Protein AF-A0A355SIQ9-F1 (afdb_monomer_lite)

Foldseek 3Di:
DDDDDDAFQQPFLLKKKWKWKCADQEQLHRDIWIWMDHNDDPCCVVVVPDPTDTLVCCCVSQVQQSVVVNVVLVVVCLVVVAMKIWIWIGHNSRIDTDDIDHDHHALNSLLSNLVVSVVVVSDPLVRSLVSRDPVRVLQLQAWDFDPVVVVVFDFLFFFALLAAHKFKFFEDAALVRLLVCLVVVGAYEHEYCADDLLSLNSCVSHQEYEHCADDSPGPRSVSCNLVNHGYQYNGVQWDADSVVQWIDHPRDIGHRGWMKMAGSRGRTIGGHGTDIDHRDCDDSNVVSVVSVVVPDPDAAADADADPVVQVVCVVVPHPYHPHHDPVSVQSPPVRVVLVVQLVPDPDPVSNVVD

Structure (mmCIF, N/CA/C/O backbone):
data_AF-A0A355SIQ9-F1
#
_entry.id   AF-A0A355SIQ9-F1
#
loop_
_atom_site.group_PDB
_atom_site.id
_atom_site.type_symbol
_atom_site.label_atom_id
_atom_site.label_alt_id
_atom_site.label_comp_id
_atom_site.label_asym_id
_atom_site.label_entity_id
_atom_site.label_seq_id
_atom_site.pdbx_PDB_ins_code
_atom_site.Cartn_x
_atom_site.Cartn_y
_atom_site.Cartn_z
_atom_site.occupancy
_atom_site.B_iso_or_equiv
_atom_site.auth_seq_id
_atom_site.auth_comp_id
_atom_site.auth_asym_id
_atom_site.auth_atom_id
_atom_site.pdbx_PDB_model_num
ATOM 1 N N . VAL A 1 1 ? 8.770 9.577 30.450 1.00 85.25 1 VAL A N 1
ATOM 2 C CA . VAL A 1 1 ? 8.178 8.789 31.554 1.00 85.25 1 VAL A CA 1
ATOM 3 C C . VAL A 1 1 ? 6.877 9.469 31.923 1.00 85.25 1 VAL A C 1
ATOM 5 O O . VAL A 1 1 ? 6.927 10.646 32.252 1.00 85.25 1 VAL A O 1
ATOM 8 N N . ASN A 1 2 ? 5.748 8.773 31.788 1.00 93.75 2 ASN A N 1
ATOM 9 C CA . ASN A 1 2 ? 4.431 9.287 32.167 1.00 93.75 2 ASN A CA 1
ATOM 10 C C . ASN A 1 2 ? 4.033 8.613 33.484 1.00 93.75 2 ASN A C 1
ATOM 12 O O . ASN A 1 2 ? 4.076 7.388 33.564 1.00 93.75 2 ASN A O 1
ATOM 16 N N . VAL A 1 3 ? 3.693 9.397 34.507 1.00 96.06 3 VAL A N 1
ATOM 17 C CA . VAL A 1 3 ? 3.188 8.893 35.793 1.00 96.06 3 VAL A CA 1
ATOM 18 C C . VAL A 1 3 ? 1.720 9.289 35.885 1.00 96.06 3 VAL A C 1
ATOM 20 O O . VAL A 1 3 ? 1.404 10.473 35.785 1.00 96.06 3 VAL A O 1
ATOM 23 N N . GLN A 1 4 ? 0.831 8.309 36.032 1.00 96.06 4 GLN A N 1
ATOM 24 C CA . GLN A 1 4 ? -0.619 8.497 35.980 1.00 96.06 4 GLN A CA 1
ATOM 25 C C . GLN A 1 4 ? -1.288 7.754 37.139 1.00 96.06 4 GLN A C 1
ATOM 27 O O . GLN A 1 4 ? -0.809 6.708 37.575 1.00 96.06 4 GLN A O 1
ATOM 32 N N . GLN A 1 5 ? -2.396 8.300 37.643 1.00 96.44 5 GLN A N 1
ATOM 33 C CA . GLN A 1 5 ? -3.248 7.596 38.596 1.00 96.44 5 GLN A CA 1
ATOM 34 C C . GLN A 1 5 ? -3.838 6.341 37.940 1.00 96.44 5 GLN A C 1
ATOM 36 O O . GLN A 1 5 ? -4.360 6.409 36.828 1.00 96.44 5 GLN A O 1
ATOM 41 N N . MET A 1 6 ? -3.770 5.210 38.644 1.00 96.44 6 MET A N 1
ATOM 42 C CA . MET A 1 6 ? -4.313 3.943 38.158 1.00 96.44 6 MET A CA 1
ATOM 43 C C . MET A 1 6 ? -5.841 3.946 38.142 1.00 96.44 6 MET A C 1
ATOM 45 O O . MET A 1 6 ? -6.478 4.504 39.036 1.00 96.44 6 MET A O 1
ATOM 49 N N . VAL A 1 7 ? -6.387 3.257 37.143 1.00 97.19 7 VAL A N 1
ATOM 50 C CA . VAL A 1 7 ? -7.796 2.867 37.033 1.00 97.19 7 VAL A CA 1
ATOM 51 C C . VAL A 1 7 ? -7.874 1.397 36.611 1.00 97.19 7 VAL A C 1
ATOM 53 O O . VAL A 1 7 ? -6.975 0.891 35.930 1.00 97.19 7 VAL A O 1
ATOM 56 N N . PHE A 1 8 ? -8.926 0.695 37.019 1.00 96.81 8 PHE A N 1
ATOM 57 C CA . PHE A 1 8 ? -9.001 -0.764 37.007 1.00 96.81 8 PHE A CA 1
ATOM 58 C C . PHE A 1 8 ? -10.203 -1.281 36.204 1.00 96.81 8 PHE A C 1
ATOM 60 O O . PHE A 1 8 ? -11.354 -1.253 36.645 1.00 96.81 8 PHE A O 1
ATOM 67 N N . GLY A 1 9 ? -9.916 -1.851 35.031 1.00 96.44 9 GLY A N 1
ATOM 68 C CA . GLY A 1 9 ? -10.907 -2.525 34.183 1.00 96.44 9 GLY A CA 1
ATOM 69 C C . GLY A 1 9 ? -11.321 -3.923 34.672 1.00 96.44 9 GLY A C 1
ATOM 70 O O . GLY A 1 9 ? -12.195 -4.549 34.078 1.00 96.44 9 GLY A O 1
ATOM 71 N N . ASN A 1 10 ? -10.718 -4.423 35.754 1.00 95.88 10 ASN A N 1
ATOM 72 C CA . ASN A 1 10 ? -10.836 -5.794 36.265 1.00 95.88 10 ASN A CA 1
ATOM 73 C C . ASN A 1 10 ? -11.526 -5.894 37.643 1.00 95.88 10 ASN A C 1
ATOM 75 O O . ASN A 1 10 ? -11.232 -6.791 38.429 1.00 95.88 10 ASN A O 1
ATOM 79 N N . MET A 1 11 ? -12.444 -4.973 37.951 1.00 95.94 11 MET A N 1
ATOM 80 C CA . MET A 1 11 ? -13.224 -4.964 39.202 1.00 95.94 11 MET A CA 1
ATOM 81 C C . MET A 1 11 ? -14.624 -5.589 39.058 1.00 95.94 11 MET A C 1
ATOM 83 O O . MET A 1 11 ? -15.562 -5.204 39.756 1.00 95.94 11 MET A O 1
ATOM 87 N N . GLY A 1 12 ? -14.778 -6.563 38.159 1.00 94.50 12 GLY A N 1
ATOM 88 C CA . GLY A 1 12 ? -16.044 -7.247 37.890 1.00 94.50 12 GLY A CA 1
ATOM 89 C C . GLY A 1 12 ? -16.704 -6.828 36.576 1.00 94.50 12 GLY A C 1
ATOM 90 O O . GLY A 1 12 ? -16.100 -6.172 35.731 1.00 94.50 12 GLY A O 1
ATOM 91 N N . ASN A 1 13 ? -17.962 -7.239 36.389 1.00 94.00 13 ASN A N 1
ATOM 92 C CA . ASN A 1 13 ? -18.661 -7.122 35.101 1.00 94.00 13 ASN A CA 1
ATOM 93 C C . ASN A 1 13 ? -19.116 -5.695 34.751 1.00 94.00 13 ASN A C 1
ATOM 95 O O . ASN A 1 13 ? -19.556 -5.454 33.633 1.00 94.00 13 ASN A O 1
ATOM 99 N N . THR A 1 14 ? -19.005 -4.755 35.689 1.00 96.00 14 THR A N 1
ATOM 100 C CA . THR A 1 14 ? -19.240 -3.320 35.464 1.00 96.00 14 THR A CA 1
ATOM 101 C C . THR A 1 14 ? -17.954 -2.560 35.118 1.00 96.00 14 THR A C 1
ATOM 103 O O . THR A 1 14 ? -17.979 -1.337 34.981 1.00 96.00 14 THR A O 1
ATOM 106 N N . SER A 1 15 ? -16.832 -3.270 34.973 1.00 97.62 15 SER A N 1
ATOM 107 C CA . SER A 1 15 ? -15.540 -2.726 34.563 1.00 97.62 15 SER A CA 1
ATOM 108 C C . SER A 1 15 ? -15.060 -3.372 33.263 1.00 97.62 15 SER A C 1
ATOM 110 O O . SER A 1 15 ? -15.426 -4.502 32.935 1.00 97.62 15 SER A O 1
ATOM 112 N N . GLY A 1 16 ? -14.213 -2.668 32.520 1.00 95.88 16 GLY A N 1
ATOM 113 C CA . GLY A 1 16 ? -13.590 -3.191 31.310 1.00 95.88 16 GLY A CA 1
ATOM 114 C C . GLY A 1 16 ? -12.505 -2.274 30.763 1.00 95.88 16 GLY A C 1
ATOM 115 O O . GLY A 1 16 ? -12.262 -1.192 31.287 1.00 95.88 16 GLY A O 1
ATOM 116 N N . THR A 1 17 ? -11.845 -2.698 29.697 1.00 95.12 17 THR A N 1
ATOM 117 C CA . THR A 1 17 ? -10.798 -1.921 29.019 1.00 95.12 17 THR A CA 1
ATOM 118 C C . THR A 1 17 ? -10.819 -2.206 27.526 1.00 95.12 17 THR A C 1
ATOM 120 O O . THR A 1 17 ? -11.248 -3.287 27.111 1.00 95.12 17 THR A O 1
ATOM 123 N N . GLY A 1 18 ? -10.400 -1.244 26.712 1.00 91.50 18 GLY A N 1
ATOM 124 C CA . GLY A 1 18 ? -10.441 -1.394 25.266 1.00 91.50 18 GLY A CA 1
ATOM 125 C C . GLY A 1 18 ? -9.577 -0.401 24.508 1.00 91.50 18 GLY A C 1
ATOM 126 O O . GLY A 1 18 ? -9.093 0.600 25.044 1.00 91.50 18 GLY A O 1
ATOM 127 N N . VAL A 1 19 ? -9.422 -0.709 23.223 1.00 87.88 19 VAL A N 1
ATOM 128 C CA . VAL A 1 19 ? -8.714 0.103 22.234 1.00 87.88 19 VAL A CA 1
ATOM 129 C C . VAL A 1 19 ? -9.646 0.326 21.053 1.00 87.88 19 VAL A C 1
ATOM 131 O O . VAL A 1 19 ? -10.270 -0.616 20.555 1.00 87.88 19 VAL A O 1
ATOM 134 N N . ALA A 1 20 ? -9.765 1.569 20.601 1.00 92.06 20 ALA A N 1
ATOM 135 C CA . ALA A 1 20 ? -10.701 1.927 19.550 1.00 92.06 20 ALA A CA 1
ATOM 136 C C . ALA A 1 20 ? -10.203 3.068 18.665 1.00 92.06 20 ALA A C 1
ATOM 138 O O . ALA A 1 20 ? -9.498 3.974 19.093 1.00 92.06 20 ALA A O 1
ATOM 139 N N . PHE A 1 21 ? -10.655 3.038 17.421 1.00 90.12 21 PHE A N 1
ATOM 140 C CA . PHE A 1 21 ? -10.398 4.001 16.373 1.00 90.12 21 PHE A CA 1
ATOM 141 C C . PHE A 1 21 ? -11.704 4.707 16.005 1.00 90.12 21 PHE A C 1
ATOM 143 O O . PHE A 1 21 ? -12.733 4.047 15.832 1.00 90.12 21 PHE A O 1
ATOM 150 N N . THR A 1 22 ? -11.675 6.031 15.834 1.00 97.19 22 THR A N 1
ATOM 151 C CA . THR A 1 22 ? -12.874 6.818 15.457 1.00 97.19 22 THR A CA 1
ATOM 152 C C . THR A 1 22 ? -13.405 6.471 14.064 1.00 97.19 22 THR A C 1
ATOM 154 O O . THR A 1 22 ? -14.589 6.658 13.786 1.00 97.19 22 THR A O 1
ATOM 157 N N . ARG A 1 23 ? -12.538 5.937 13.197 1.00 93.75 23 ARG A N 1
ATOM 158 C CA . ARG A 1 23 ? -12.855 5.406 11.864 1.00 93.75 23 ARG A CA 1
ATOM 159 C C . ARG A 1 23 ? -12.088 4.109 11.648 1.00 93.75 23 ARG A C 1
ATOM 161 O O . ARG A 1 23 ? -11.050 3.892 12.268 1.00 93.75 23 ARG A O 1
ATOM 168 N N . ASN A 1 24 ? -12.540 3.271 10.723 1.00 80.56 24 ASN A N 1
ATOM 169 C CA . ASN A 1 24 ? -11.866 2.015 10.413 1.00 80.56 24 ASN A CA 1
ATOM 170 C C . ASN A 1 24 ? -10.447 2.278 9.846 1.00 80.56 24 ASN A C 1
ATOM 172 O O . ASN A 1 24 ? -10.326 2.871 8.770 1.00 80.56 24 ASN A O 1
ATOM 176 N N . PRO A 1 25 ? -9.364 1.821 10.504 1.00 75.62 25 PRO A N 1
ATOM 177 C CA . PRO A 1 25 ? -7.991 2.107 10.076 1.00 75.62 25 PRO A CA 1
ATOM 178 C C . PRO A 1 25 ? -7.568 1.334 8.813 1.00 75.62 25 PRO A C 1
ATOM 180 O O . PRO A 1 25 ? -6.545 1.658 8.207 1.00 75.62 25 PRO A O 1
ATOM 183 N N . ALA A 1 26 ? -8.338 0.322 8.401 1.00 69.56 26 ALA A N 1
ATOM 184 C CA . ALA A 1 26 ? -8.085 -0.478 7.206 1.00 69.56 26 ALA A CA 1
ATOM 185 C C . ALA A 1 26 ? -8.838 0.040 5.974 1.00 69.56 26 ALA A C 1
ATOM 187 O O . ALA A 1 26 ? -8.248 0.122 4.897 1.00 69.56 26 ALA A O 1
ATOM 188 N N . THR A 1 27 ? -10.115 0.405 6.127 1.00 73.88 27 THR A N 1
ATOM 189 C CA . THR A 1 27 ? -10.977 0.832 5.007 1.00 73.88 27 THR A CA 1
ATOM 190 C C . THR A 1 27 ? -11.173 2.343 4.929 1.00 73.88 27 THR A C 1
ATOM 192 O O . THR A 1 27 ? -11.452 2.861 3.851 1.00 73.88 27 THR A O 1
ATOM 195 N N . GLY A 1 28 ? -11.034 3.056 6.050 1.00 81.25 28 GLY A N 1
ATOM 196 C CA . GLY A 1 28 ? -11.350 4.478 6.197 1.00 81.25 28 GLY A CA 1
ATOM 197 C C . GLY A 1 28 ? -12.831 4.780 6.436 1.00 81.25 28 GLY A C 1
ATOM 198 O O . GLY A 1 28 ? -13.219 5.944 6.430 1.00 81.25 28 GLY A O 1
ATOM 199 N N . GLU A 1 29 ? -13.681 3.763 6.599 1.00 88.62 29 GLU A N 1
ATOM 200 C CA . GLU A 1 29 ? -15.107 3.940 6.890 1.00 88.62 29 GLU A CA 1
ATOM 201 C C . GLU A 1 29 ? -15.337 4.716 8.193 1.00 88.62 29 GLU A C 1
ATOM 203 O O . GLU A 1 29 ? -14.699 4.434 9.209 1.00 88.62 29 GLU A O 1
ATOM 208 N N . LYS A 1 30 ? -16.269 5.680 8.169 1.00 94.69 30 LYS A N 1
ATOM 209 C CA . LYS A 1 30 ? -16.661 6.479 9.337 1.00 94.69 30 LYS A CA 1
ATOM 210 C C . LYS A 1 30 ? -17.571 5.674 10.271 1.00 94.69 30 LYS A C 1
ATOM 212 O O . LYS A 1 30 ? -18.764 5.936 10.388 1.00 94.69 30 LYS A O 1
ATOM 217 N N . ALA A 1 31 ? -16.982 4.680 10.914 1.00 89.62 31 ALA A N 1
ATOM 218 C CA . ALA A 1 31 ? -17.595 3.870 11.950 1.00 89.62 31 ALA A CA 1
ATOM 219 C C . ALA A 1 31 ? -16.551 3.581 13.030 1.00 89.62 31 ALA A C 1
ATOM 221 O O . ALA A 1 31 ? -15.378 3.362 12.712 1.00 89.62 31 ALA A O 1
ATOM 222 N N . ILE A 1 32 ? -16.989 3.559 14.293 1.00 91.88 32 ILE A N 1
ATOM 223 C CA . ILE A 1 32 ? -16.114 3.186 15.401 1.00 91.88 32 ILE A CA 1
ATOM 224 C C . ILE A 1 32 ? -15.613 1.755 15.183 1.00 91.88 32 ILE A C 1
ATOM 226 O O . ILE A 1 32 ? -16.396 0.839 14.922 1.00 91.88 32 ILE A O 1
ATOM 230 N N . PHE A 1 33 ? -14.302 1.566 15.265 1.00 83.25 33 PHE A N 1
ATOM 231 C CA . PHE A 1 33 ? -13.658 0.275 15.053 1.00 83.25 33 PHE A CA 1
ATOM 232 C C . PHE A 1 33 ? -12.749 -0.023 16.231 1.00 83.25 33 PHE A C 1
ATOM 234 O O . PHE A 1 33 ? -11.926 0.807 16.584 1.00 83.25 33 PHE A O 1
ATOM 241 N N . GLY A 1 34 ? -12.858 -1.189 16.843 1.00 84.38 34 GLY A N 1
ATOM 242 C CA . GLY A 1 34 ? -12.039 -1.499 18.003 1.00 84.38 34 GLY A CA 1
ATOM 243 C C . GLY A 1 34 ? -12.555 -2.692 18.765 1.00 84.38 34 GLY A C 1
ATOM 244 O O . GLY A 1 34 ? -13.563 -3.301 18.395 1.00 84.38 34 GLY A O 1
ATOM 245 N N . GLU A 1 35 ? -11.866 -2.978 19.853 1.00 82.06 35 GLU A N 1
ATOM 246 C CA . GLU A 1 35 ? -12.110 -4.138 20.685 1.00 82.06 35 GLU A CA 1
ATOM 247 C C . GLU A 1 35 ? -12.059 -3.752 22.164 1.00 82.06 35 GLU A C 1
ATOM 249 O O . GLU A 1 35 ? -11.352 -2.821 22.560 1.00 82.06 35 GLU A O 1
ATOM 254 N N . TYR A 1 36 ? -12.818 -4.465 22.989 1.00 88.88 36 TYR A N 1
ATOM 255 C CA . TYR A 1 36 ? -12.785 -4.315 24.439 1.00 88.88 36 TYR A CA 1
ATOM 256 C C . TYR A 1 36 ? -13.018 -5.655 25.142 1.00 88.88 36 TYR A C 1
ATOM 258 O O . TYR A 1 36 ? -13.506 -6.628 24.557 1.00 88.88 36 TYR A O 1
ATOM 266 N N . LEU A 1 37 ? -12.670 -5.694 26.424 1.00 86.38 37 LEU A N 1
ATOM 267 C CA . LEU A 1 37 ? -12.909 -6.820 27.314 1.00 86.38 37 LEU A CA 1
ATOM 268 C C . LEU A 1 37 ? -13.532 -6.338 28.625 1.00 86.38 37 LEU A C 1
ATOM 270 O O . LEU A 1 37 ? -13.066 -5.374 29.232 1.00 86.38 37 LEU A O 1
ATOM 274 N N . VAL A 1 38 ? -14.559 -7.056 29.078 1.00 93.81 38 VAL A N 1
ATOM 275 C CA . VAL A 1 38 ? -15.147 -6.905 30.416 1.00 93.81 38 VAL A CA 1
ATOM 276 C C . VAL A 1 38 ? -14.280 -7.630 31.444 1.00 93.81 38 VAL A C 1
ATOM 278 O O . VAL A 1 38 ? -13.787 -8.737 31.182 1.00 93.81 38 VAL A O 1
ATOM 281 N N . ASN A 1 39 ? -14.149 -7.028 32.626 1.00 94.88 39 ASN A N 1
ATOM 282 C CA . ASN A 1 39 ? -13.400 -7.549 33.762 1.00 94.88 39 ASN A CA 1
ATOM 283 C C . ASN A 1 39 ? -11.965 -7.955 33.366 1.00 94.88 39 ASN A C 1
ATOM 285 O O . ASN A 1 39 ? -11.599 -9.129 33.444 1.00 94.88 39 ASN A O 1
ATOM 289 N N . ALA A 1 40 ? -11.201 -7.005 32.827 1.00 90.94 40 ALA A N 1
ATOM 290 C CA . ALA A 1 40 ? -9.881 -7.217 32.228 1.00 90.94 40 ALA A CA 1
ATOM 291 C C . ALA A 1 40 ? -8.977 -5.985 32.398 1.00 90.94 40 ALA A C 1
ATOM 293 O O . ALA A 1 40 ? -9.466 -4.883 32.657 1.00 90.94 40 ALA A O 1
ATOM 294 N N . GLN A 1 41 ? -7.667 -6.148 32.214 1.00 89.62 41 GLN A N 1
ATOM 295 C CA . GLN A 1 41 ? -6.728 -5.028 32.053 1.00 89.62 41 GLN A CA 1
ATOM 296 C C . GLN A 1 41 ? -6.181 -4.953 30.623 1.00 89.62 41 GLN A C 1
ATOM 298 O O . GLN A 1 41 ? -6.339 -5.884 29.839 1.00 89.62 41 GLN A O 1
ATOM 303 N N . GLY A 1 42 ? -5.568 -3.818 30.261 1.00 75.50 42 GLY A N 1
ATOM 304 C CA . GLY A 1 42 ? -5.084 -3.572 28.895 1.00 75.50 42 GLY A CA 1
ATOM 305 C C . GLY A 1 42 ? -4.140 -4.663 28.379 1.00 75.50 42 GLY A C 1
ATOM 306 O O . GLY A 1 42 ? -4.173 -5.006 27.199 1.00 75.50 42 GLY A O 1
ATOM 307 N N . GLU A 1 43 ? -3.368 -5.281 29.275 1.00 73.94 43 GLU A N 1
ATOM 308 C CA . GLU A 1 43 ? -2.516 -6.432 28.964 1.00 73.94 43 GLU A CA 1
ATOM 309 C C . GLU A 1 43 ? -3.309 -7.615 28.394 1.00 73.94 43 GLU A C 1
ATOM 311 O O . GLU A 1 43 ? -2.848 -8.232 27.440 1.00 73.94 43 GLU A O 1
ATOM 316 N N . ASP A 1 44 ? -4.521 -7.891 28.886 1.00 68.25 44 ASP A N 1
ATOM 317 C CA . ASP A 1 44 ? -5.362 -8.993 28.397 1.00 68.25 44 ASP A CA 1
ATOM 318 C C . ASP A 1 44 ? -5.845 -8.761 26.959 1.00 68.25 44 ASP A C 1
ATOM 320 O O . ASP A 1 44 ? -5.994 -9.715 26.191 1.00 68.25 44 ASP A O 1
ATOM 324 N N . VAL A 1 45 ? -6.074 -7.495 26.591 1.00 60.12 45 VAL A N 1
ATOM 325 C CA . VAL A 1 45 ? -6.488 -7.090 25.238 1.00 60.12 45 VAL A CA 1
ATOM 326 C C . VAL A 1 45 ? -5.322 -7.252 24.259 1.00 60.12 45 VAL A C 1
ATOM 328 O O . VAL A 1 45 ? -5.514 -7.727 23.144 1.00 60.12 45 VAL A O 1
ATOM 331 N N . VAL A 1 46 ? -4.099 -6.918 24.683 1.00 54.69 46 VAL A N 1
ATOM 332 C CA . VAL A 1 46 ? -2.894 -7.006 23.837 1.00 54.69 46 VAL A CA 1
ATOM 333 C C . VAL A 1 46 ? -2.342 -8.433 23.762 1.00 54.69 46 VAL A C 1
ATOM 335 O O . VAL A 1 46 ? -1.874 -8.858 22.706 1.00 54.69 46 VAL A O 1
ATOM 338 N N . ALA A 1 47 ? -2.391 -9.185 24.864 1.00 58.47 47 ALA A N 1
ATOM 339 C CA . ALA A 1 47 ? -1.847 -10.539 24.952 1.00 58.47 47 ALA A CA 1
ATOM 340 C C . ALA A 1 47 ? -2.695 -11.579 24.203 1.00 58.47 47 ALA A C 1
ATOM 342 O O . ALA A 1 47 ? -2.196 -12.662 23.896 1.00 58.47 47 ALA A O 1
ATOM 343 N N . GLY A 1 48 ? -3.968 -11.279 23.918 1.00 54.81 48 GLY A N 1
ATOM 344 C CA . GLY A 1 48 ? -4.849 -12.147 23.129 1.00 54.81 48 GLY A CA 1
ATOM 345 C C . GLY A 1 48 ? -5.201 -13.479 23.803 1.00 54.81 48 GLY A C 1
ATOM 346 O O . GLY A 1 48 ? -5.655 -14.403 23.133 1.00 54.81 48 GLY A O 1
ATOM 347 N N . ILE A 1 49 ? -4.998 -13.595 25.122 1.00 62.72 49 ILE A N 1
ATOM 348 C CA . ILE A 1 49 ? -5.347 -14.791 25.914 1.00 62.72 49 ILE A CA 1
ATOM 349 C C . ILE A 1 49 ? -6.870 -14.965 25.969 1.00 62.72 49 ILE A C 1
ATOM 351 O O . ILE A 1 49 ? -7.387 -16.082 25.948 1.00 62.72 49 ILE A O 1
ATOM 355 N N . ARG A 1 50 ? -7.596 -13.845 26.021 1.00 66.94 50 ARG A N 1
ATOM 356 C CA . ARG A 1 50 ? -9.054 -13.788 25.925 1.00 66.94 50 ARG A CA 1
ATOM 357 C C . ARG A 1 50 ? -9.426 -13.193 24.580 1.00 66.94 50 ARG A C 1
ATOM 359 O O . ARG A 1 50 ? -8.831 -12.207 24.169 1.00 66.94 50 ARG A O 1
ATOM 366 N N . THR A 1 51 ? -10.430 -13.768 23.924 1.00 71.69 51 THR A N 1
ATOM 367 C CA . THR A 1 51 ? -10.965 -13.227 22.671 1.00 71.69 51 THR A CA 1
ATOM 368 C C . THR A 1 51 ? -11.657 -11.889 22.943 1.00 71.69 51 THR A C 1
ATOM 370 O O . THR A 1 51 ? -12.683 -11.885 23.637 1.00 71.69 51 THR A O 1
ATOM 373 N N . PRO A 1 52 ? -11.130 -10.765 22.427 1.00 72.00 52 PRO A N 1
ATOM 374 C CA . PRO A 1 52 ? -11.754 -9.463 22.601 1.00 72.00 52 PRO A CA 1
ATOM 375 C C . PRO A 1 52 ? -13.116 -9.395 21.904 1.00 72.00 52 PRO A C 1
ATOM 377 O O . PRO A 1 52 ? -13.364 -10.084 20.912 1.00 72.00 52 PRO A O 1
ATOM 380 N N . GLN A 1 53 ? -14.018 -8.577 22.441 1.00 81.81 53 GLN A N 1
ATOM 381 C CA . GLN A 1 53 ? -15.315 -8.307 21.826 1.00 81.81 53 GLN A CA 1
ATOM 382 C C . GLN A 1 53 ? -15.227 -7.031 20.985 1.00 81.81 53 GLN A C 1
ATOM 384 O O . GLN A 1 53 ? -14.520 -6.103 21.379 1.00 81.81 53 GLN A O 1
ATOM 389 N N . PRO A 1 54 ? -15.974 -6.919 19.873 1.00 80.25 54 PRO A N 1
ATOM 390 C CA . PRO A 1 54 ? -16.083 -5.660 19.147 1.00 80.25 54 PRO A CA 1
ATOM 391 C C . PRO A 1 54 ? -16.560 -4.533 20.069 1.00 80.25 54 PRO A C 1
ATOM 393 O O . PRO A 1 54 ? -17.480 -4.729 20.861 1.00 80.25 54 PRO A O 1
ATOM 396 N N . ILE A 1 55 ? -16.002 -3.329 19.926 1.00 89.62 55 ILE A N 1
ATOM 397 C CA . ILE A 1 55 ? -16.364 -2.154 20.742 1.00 89.62 55 ILE A CA 1
ATOM 398 C C . ILE A 1 55 ? -17.869 -1.844 20.727 1.00 89.62 55 ILE A C 1
ATOM 400 O O . ILE A 1 55 ? -18.418 -1.321 21.690 1.00 89.62 55 ILE A O 1
ATOM 404 N N . THR A 1 56 ? -18.573 -2.207 19.655 1.00 89.00 56 THR A N 1
ATOM 405 C CA . THR A 1 56 ? -20.028 -2.044 19.547 1.00 89.00 56 THR A CA 1
ATOM 406 C C . THR A 1 56 ? -20.805 -2.867 20.573 1.00 89.00 56 THR A C 1
ATOM 408 O O . THR A 1 56 ? -21.903 -2.462 20.948 1.00 89.00 56 THR A O 1
ATOM 411 N N . LYS A 1 57 ? -20.242 -3.974 21.075 1.00 91.44 57 LYS A N 1
ATOM 412 C CA . LYS A 1 57 ? -20.866 -4.812 22.106 1.00 91.44 57 LYS A CA 1
ATOM 413 C C . LYS A 1 57 ? -20.912 -4.121 23.478 1.00 91.44 57 LYS A C 1
ATOM 415 O O . LYS A 1 57 ? -21.831 -4.373 24.254 1.00 91.44 57 LYS A O 1
ATOM 420 N N . MET A 1 58 ? -20.040 -3.135 23.711 1.00 94.12 58 MET A N 1
ATOM 421 C CA . MET A 1 58 ? -20.054 -2.295 24.915 1.00 94.12 58 MET A CA 1
ATOM 422 C C . MET A 1 58 ? -21.378 -1.540 25.082 1.00 94.12 58 MET A C 1
ATOM 424 O O . MET A 1 58 ? -21.768 -1.227 26.202 1.00 94.12 58 MET A O 1
ATOM 428 N N . LYS A 1 59 ? -22.103 -1.284 23.986 1.00 95.69 59 LYS A N 1
ATOM 429 C CA . LYS A 1 59 ? -23.439 -0.685 24.029 1.00 95.69 59 LYS A CA 1
ATOM 430 C C . LYS A 1 59 ? -24.433 -1.514 24.849 1.00 95.69 59 LYS A C 1
ATOM 432 O O . LYS A 1 59 ? -25.305 -0.930 25.483 1.00 95.69 59 LYS A O 1
ATOM 437 N N . ASP A 1 60 ? -24.305 -2.838 24.821 1.00 95.06 60 ASP A N 1
ATOM 438 C CA . ASP A 1 60 ? -25.182 -3.740 25.567 1.00 95.06 60 ASP A CA 1
ATOM 439 C C . ASP A 1 60 ? -24.679 -3.932 27.003 1.00 95.06 60 ASP A C 1
ATOM 441 O O . ASP A 1 60 ? -25.472 -3.948 27.940 1.00 95.06 60 ASP A O 1
ATOM 445 N N . ASP A 1 61 ? -23.361 -4.066 27.169 1.00 94.00 61 ASP A N 1
ATOM 446 C CA . ASP A 1 61 ? -22.753 -4.420 28.454 1.00 94.00 61 ASP A CA 1
ATOM 447 C C . ASP A 1 61 ? -22.618 -3.209 29.399 1.00 94.00 61 ASP A C 1
ATOM 449 O O . ASP A 1 61 ? -22.805 -3.336 30.607 1.00 94.00 61 ASP A O 1
ATOM 453 N N . LEU A 1 62 ? -22.279 -2.031 28.859 1.00 95.06 62 LEU A N 1
ATOM 454 C CA . LEU A 1 62 ? -21.975 -0.790 29.589 1.00 95.06 62 LEU A CA 1
ATOM 455 C C . LEU A 1 62 ? -22.552 0.442 28.842 1.00 95.06 62 LEU A C 1
ATOM 457 O O . LEU A 1 62 ? -21.791 1.296 28.370 1.00 95.06 62 LEU A O 1
ATOM 461 N N . PRO A 1 63 ? -23.889 0.569 28.712 1.00 96.12 63 PRO A N 1
ATOM 462 C CA . PRO A 1 63 ? -24.541 1.536 27.816 1.00 96.12 63 PRO A CA 1
ATOM 463 C C . PRO A 1 63 ? -24.224 3.008 28.121 1.00 96.12 63 PRO A C 1
ATOM 465 O O . PRO A 1 63 ? -24.032 3.810 27.201 1.00 96.12 63 PRO A O 1
ATOM 468 N N . GLU A 1 64 ? -24.158 3.376 29.403 1.00 96.75 64 GLU A N 1
ATOM 469 C CA . GLU A 1 64 ? -23.858 4.749 29.833 1.00 96.75 64 GLU A CA 1
ATOM 470 C C . GLU A 1 64 ? -22.421 5.133 29.464 1.00 96.75 64 GLU A C 1
ATOM 472 O O . GLU A 1 64 ? -22.197 6.142 28.790 1.00 96.75 64 GLU A O 1
ATOM 477 N N . ALA A 1 65 ? -21.460 4.265 29.796 1.00 96.94 65 ALA A N 1
ATOM 478 C CA . ALA A 1 65 ? -20.059 4.455 29.441 1.00 96.94 65 ALA A CA 1
ATOM 479 C C . ALA A 1 65 ? -19.847 4.455 27.918 1.00 96.94 65 ALA A C 1
ATOM 481 O O . ALA A 1 65 ? -19.044 5.240 27.421 1.00 96.94 65 ALA A O 1
ATOM 482 N N . TYR A 1 66 ? -20.583 3.638 27.153 1.00 97.56 66 TYR A N 1
ATOM 483 C CA . TYR A 1 66 ? -20.501 3.640 25.687 1.00 97.56 66 TYR A CA 1
ATOM 484 C C . TYR A 1 66 ? -21.012 4.955 25.085 1.00 97.56 66 TYR A C 1
ATOM 486 O O . TYR A 1 66 ? -20.406 5.509 24.167 1.00 97.56 66 TYR A O 1
ATOM 494 N N . THR A 1 67 ? -22.111 5.490 25.622 1.00 98.00 67 THR A N 1
ATOM 495 C CA . THR A 1 67 ? -22.669 6.777 25.182 1.00 98.00 67 THR A CA 1
ATOM 496 C C . THR A 1 67 ? -21.687 7.917 25.449 1.00 98.00 67 THR A C 1
ATOM 498 O O . THR A 1 67 ? -21.442 8.751 24.571 1.00 98.00 67 THR A O 1
ATOM 501 N N . GLU A 1 68 ? -21.073 7.932 26.634 1.00 98.00 68 GLU A N 1
ATOM 502 C CA . GLU A 1 68 ? -20.036 8.906 26.964 1.00 98.00 68 GLU A CA 1
ATOM 503 C C . GLU A 1 68 ? -18.786 8.732 26.089 1.00 98.00 68 GLU A C 1
ATOM 505 O O . GLU A 1 68 ? -18.259 9.720 25.570 1.00 98.00 68 GLU A O 1
ATOM 510 N N . PHE A 1 69 ? -18.360 7.491 25.852 1.00 98.12 69 PHE A N 1
ATOM 511 C CA . PHE A 1 69 ? -17.234 7.162 24.984 1.00 98.12 69 PHE A CA 1
ATOM 512 C C . PHE A 1 69 ? -17.442 7.703 23.569 1.00 98.12 69 PHE A C 1
ATOM 514 O O . PHE A 1 69 ? -16.574 8.407 23.058 1.00 98.12 69 PHE A O 1
ATOM 521 N N . MET A 1 70 ? -18.604 7.460 22.957 1.00 98.12 70 MET A N 1
ATOM 522 C CA . MET A 1 70 ? -18.907 7.950 21.607 1.00 98.12 70 MET A CA 1
ATOM 523 C C . MET A 1 70 ? -18.892 9.483 21.534 1.00 98.12 70 MET A C 1
ATOM 525 O O . MET A 1 70 ? -18.390 10.056 20.563 1.00 98.12 70 MET A O 1
ATOM 529 N N . ARG A 1 71 ? -19.383 10.163 22.579 1.00 98.31 71 ARG A N 1
ATOM 530 C CA . ARG A 1 71 ? -19.320 11.628 22.684 1.00 98.31 71 ARG A CA 1
ATOM 531 C C . ARG A 1 71 ? -17.872 12.125 22.746 1.00 98.31 71 ARG A C 1
ATOM 533 O O . ARG A 1 71 ? -17.529 13.070 22.037 1.00 98.31 71 ARG A O 1
ATOM 540 N N . ILE A 1 72 ? -17.028 11.509 23.578 1.00 98.12 72 ILE A N 1
ATOM 541 C CA . ILE A 1 72 ? -15.611 11.883 23.716 1.00 98.12 72 ILE A CA 1
ATOM 542 C C . ILE A 1 72 ? -14.844 11.573 22.426 1.00 98.12 72 ILE A C 1
ATOM 544 O O . ILE A 1 72 ? -14.111 12.432 21.949 1.00 98.12 72 ILE A O 1
ATOM 548 N N . ALA A 1 73 ? -15.066 10.413 21.810 1.00 97.69 73 ALA A N 1
ATOM 549 C CA . ALA A 1 73 ? -14.458 10.028 20.539 1.00 97.69 73 ALA A CA 1
ATOM 550 C C . ALA A 1 73 ? -14.725 11.070 19.436 1.00 97.69 73 ALA A C 1
ATOM 552 O O . ALA A 1 73 ? -13.798 11.496 18.744 1.00 97.69 73 ALA A O 1
ATOM 553 N N . GLN A 1 74 ? -15.967 11.558 19.323 1.00 97.00 74 GLN A N 1
ATOM 554 C CA . GLN A 1 74 ? -16.307 12.624 18.377 1.00 97.00 74 GLN A CA 1
ATOM 555 C C . GLN A 1 74 ? -15.632 13.959 18.729 1.00 97.00 74 GLN A C 1
ATOM 557 O O . GLN A 1 74 ? -15.179 14.672 17.834 1.00 97.00 74 GLN A O 1
ATOM 562 N N . LEU A 1 75 ? -15.550 14.311 20.018 1.00 97.94 75 LEU A N 1
ATOM 563 C CA . LEU A 1 75 ? -14.843 15.516 20.461 1.00 97.94 75 LEU A CA 1
ATOM 564 C C . LEU A 1 75 ? -13.353 15.454 20.123 1.00 97.94 75 LEU A C 1
ATOM 566 O O . LEU A 1 75 ? -12.804 16.452 19.663 1.00 97.94 75 LEU A O 1
ATOM 570 N N . LEU A 1 76 ? -12.716 14.299 20.314 1.00 98.06 76 LEU A N 1
ATOM 571 C CA . LEU A 1 76 ? -11.305 14.095 20.000 1.00 98.06 76 LEU A CA 1
ATOM 572 C C . LEU A 1 76 ? -11.050 14.192 18.492 1.00 98.06 76 LEU A C 1
ATOM 574 O O . LEU A 1 76 ? -10.144 14.918 18.088 1.00 98.06 76 LEU A O 1
ATOM 578 N N . GLU A 1 77 ? -11.867 13.549 17.651 1.00 97.44 77 GLU A N 1
ATOM 579 C CA . GLU A 1 77 ? -11.733 13.667 16.190 1.00 97.44 77 GLU A CA 1
ATOM 580 C C . GLU A 1 77 ? -11.939 15.114 15.712 1.00 97.44 77 GLU A C 1
ATOM 582 O O . GLU A 1 77 ? -11.172 15.599 14.880 1.00 97.44 77 GLU A O 1
ATOM 587 N N . ASN A 1 78 ? -12.909 15.837 16.285 1.00 96.69 78 ASN A N 1
ATOM 588 C CA . ASN A 1 78 ? -13.145 17.247 15.965 1.00 96.69 78 ASN A CA 1
ATOM 589 C C . ASN A 1 78 ? -11.998 18.155 16.435 1.00 96.69 78 ASN A C 1
ATOM 591 O O . ASN A 1 78 ? -11.642 19.107 15.744 1.00 96.69 78 ASN A O 1
ATOM 595 N N . HIS A 1 79 ? -11.426 17.875 17.609 1.00 97.56 79 HIS A N 1
ATOM 596 C CA . HIS A 1 79 ? -10.345 18.663 18.194 1.00 97.56 79 HIS A CA 1
ATOM 597 C C . HIS A 1 79 ? -9.025 18.469 17.441 1.00 97.56 79 HIS A C 1
ATOM 599 O O . HIS A 1 79 ? -8.396 19.443 17.030 1.00 97.56 79 HIS A O 1
ATOM 605 N N . TYR A 1 80 ? -8.619 17.214 17.230 1.00 97.19 80 TYR A N 1
ATOM 606 C CA . TYR A 1 80 ? -7.374 16.871 16.537 1.00 97.19 80 TYR A CA 1
ATOM 607 C C . TYR A 1 80 ? -7.497 16.929 15.011 1.00 97.19 80 TYR A C 1
ATOM 609 O O . TYR A 1 80 ? -6.484 16.880 14.304 1.00 97.19 80 TYR A O 1
ATOM 617 N N . LYS A 1 81 ? -8.729 17.057 14.499 1.00 96.88 81 LYS A N 1
ATOM 618 C CA . LYS A 1 81 ? -9.049 17.105 13.070 1.00 96.88 81 LYS A CA 1
ATOM 619 C C . LYS A 1 81 ? -8.447 15.921 12.309 1.00 96.88 81 LYS A C 1
ATOM 621 O O . LYS A 1 81 ? -7.859 16.074 11.233 1.00 96.88 81 LYS A O 1
ATOM 626 N N . ASP A 1 82 ? -8.491 14.748 12.927 1.00 96.81 82 ASP A N 1
ATOM 627 C CA . ASP A 1 82 ? -7.988 13.506 12.358 1.00 96.81 82 ASP A CA 1
ATOM 628 C C . ASP A 1 82 ? -8.561 12.289 13.084 1.00 96.81 82 ASP A C 1
ATOM 630 O O . ASP A 1 82 ? -8.916 12.377 14.260 1.00 96.81 82 ASP A O 1
ATOM 634 N N . MET A 1 83 ? -8.567 11.142 12.405 1.00 96.38 83 MET A N 1
ATOM 635 C CA . MET A 1 83 ? -8.943 9.864 13.004 1.00 96.38 83 MET A CA 1
ATOM 636 C C . MET A 1 83 ? -8.048 9.549 14.210 1.00 96.38 83 MET A C 1
ATOM 638 O O . MET A 1 83 ? -6.816 9.583 14.104 1.00 96.38 83 MET A O 1
ATOM 642 N N . GLN A 1 84 ? -8.674 9.243 15.346 1.00 97.69 84 GLN A N 1
ATOM 643 C CA . GLN A 1 84 ? -7.985 8.980 16.608 1.00 97.69 84 GLN A CA 1
ATOM 644 C C . GLN A 1 84 ? -7.963 7.491 16.934 1.00 97.69 84 GLN A C 1
ATOM 646 O O . GLN A 1 84 ? -8.984 6.825 16.807 1.00 97.69 84 GLN A O 1
ATOM 651 N N . ASP A 1 85 ? -6.802 7.018 17.380 1.00 92.19 85 ASP A N 1
ATOM 652 C CA . ASP A 1 85 ? -6.548 5.749 18.066 1.00 92.19 85 ASP A CA 1
ATOM 653 C C . ASP A 1 85 ? -6.524 6.023 19.574 1.00 92.19 85 ASP A C 1
ATOM 655 O O . ASP A 1 85 ? -5.747 6.862 20.044 1.00 92.19 85 ASP A O 1
ATOM 659 N N . MET A 1 86 ? -7.417 5.368 20.307 1.00 96.06 86 MET A N 1
ATOM 660 C CA . MET A 1 86 ? -7.798 5.708 21.671 1.00 96.06 86 MET A CA 1
ATOM 661 C C . MET A 1 86 ? -7.743 4.474 22.567 1.00 96.06 86 MET A C 1
ATOM 663 O O . MET A 1 86 ? -8.266 3.419 22.214 1.00 96.06 86 MET A O 1
ATOM 667 N N . GLU A 1 87 ? -7.190 4.642 23.764 1.00 94.88 87 GLU A N 1
ATOM 668 C CA . GLU A 1 87 ? -7.187 3.624 24.816 1.00 94.88 87 GLU A CA 1
ATOM 669 C C . GLU A 1 87 ? -8.019 4.118 25.999 1.00 94.88 87 GLU A C 1
ATOM 671 O O . GLU A 1 87 ? -7.871 5.265 26.444 1.00 94.88 87 GLU A O 1
ATOM 676 N N . PHE A 1 88 ? -8.898 3.260 26.512 1.00 97.38 88 PHE A N 1
ATOM 677 C CA . PHE A 1 88 ? -9.821 3.614 27.583 1.00 97.38 88 PHE A CA 1
ATOM 678 C C . PHE A 1 88 ? -10.035 2.460 28.568 1.00 97.38 88 PHE A C 1
ATOM 680 O O . PHE A 1 88 ? -9.843 1.282 28.257 1.00 97.38 88 PHE A O 1
ATOM 687 N N . THR A 1 89 ? -10.487 2.821 29.763 1.00 98.06 89 THR A N 1
ATOM 688 C CA . THR A 1 89 ? -10.879 1.896 30.825 1.00 98.06 89 THR A CA 1
ATOM 689 C C . THR A 1 89 ? -12.187 2.363 31.439 1.00 98.06 89 THR A C 1
ATOM 691 O O . THR A 1 89 ? -12.391 3.553 31.661 1.00 98.06 89 THR A O 1
ATOM 694 N N . VAL A 1 90 ? -13.073 1.419 31.727 1.00 98.19 90 VAL A N 1
ATOM 695 C CA . VAL A 1 90 ? -14.251 1.626 32.563 1.00 98.19 90 VAL A CA 1
ATOM 696 C C . VAL A 1 90 ? -13.991 0.969 33.909 1.00 98.19 90 VAL A C 1
ATOM 698 O O . VAL A 1 90 ? -13.732 -0.230 33.970 1.00 98.19 90 VAL A O 1
ATOM 701 N N . GLU A 1 91 ? -14.072 1.743 34.982 1.00 97.94 91 GLU A N 1
ATOM 702 C CA . GLU A 1 91 ? -13.986 1.251 36.355 1.00 97.94 91 GLU A CA 1
ATOM 703 C C . GLU A 1 91 ? -15.347 1.456 37.020 1.00 97.94 91 GLU A C 1
ATOM 705 O O . GLU A 1 91 ? -15.780 2.592 37.211 1.00 97.94 91 GLU A O 1
ATOM 710 N N . GLN A 1 92 ? -16.044 0.358 37.330 1.00 96.69 92 GLN A N 1
ATOM 711 C CA . GLN A 1 92 ? -17.339 0.361 38.018 1.00 96.69 92 GLN A CA 1
ATOM 712 C C . GLN A 1 92 ? -18.357 1.329 37.380 1.00 96.69 92 GLN A C 1
ATOM 714 O O . GLN A 1 92 ? -18.986 2.141 38.053 1.00 96.69 92 GLN A O 1
ATOM 719 N N . GLY A 1 93 ? -18.499 1.253 36.054 1.00 94.75 93 GLY A N 1
ATOM 720 C CA . GLY A 1 93 ? -19.400 2.091 35.257 1.00 94.75 93 GLY A CA 1
ATOM 721 C C . GLY A 1 93 ? -18.845 3.465 34.864 1.00 94.75 93 GLY A C 1
ATOM 722 O O . GLY A 1 93 ? -19.414 4.108 33.985 1.00 94.75 93 GLY A O 1
ATOM 723 N N . LYS A 1 94 ? -17.721 3.911 35.436 1.00 97.56 94 LYS A N 1
ATOM 724 C CA . LYS A 1 94 ? -17.119 5.214 35.124 1.00 97.56 94 LYS A CA 1
ATOM 725 C C . LYS A 1 94 ? -16.046 5.100 34.044 1.00 97.56 94 LYS A C 1
ATOM 727 O O . LYS A 1 94 ? -15.098 4.333 34.193 1.00 97.56 94 LYS A O 1
ATOM 732 N N . LEU A 1 95 ? -16.178 5.887 32.978 1.00 98.06 95 LEU A N 1
ATOM 733 C CA . LEU A 1 95 ? -15.247 5.907 31.850 1.00 98.06 95 LEU A CA 1
ATOM 734 C C . LEU A 1 95 ? -14.015 6.787 32.121 1.00 98.06 95 LEU A C 1
ATOM 736 O O . LEU A 1 95 ? -14.122 7.914 32.602 1.00 98.06 95 LEU A O 1
ATOM 740 N N . PHE A 1 96 ? -12.848 6.292 31.717 1.00 98.38 96 PHE A N 1
ATOM 741 C CA . PHE A 1 96 ? -11.571 6.996 31.736 1.00 98.38 96 PHE A CA 1
ATOM 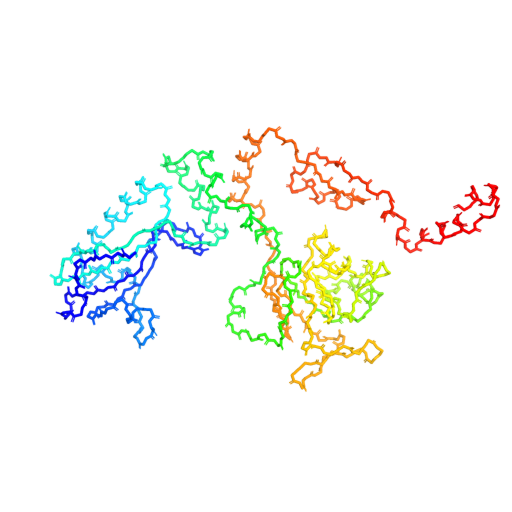742 C C . PHE A 1 96 ? -10.847 6.799 30.404 1.00 98.38 96 PHE A C 1
ATOM 744 O O . PHE A 1 96 ? -10.672 5.673 29.944 1.00 98.38 96 PHE A O 1
ATOM 751 N N . PHE A 1 97 ? -10.385 7.891 29.798 1.00 97.56 97 PHE A N 1
ATOM 752 C CA . PHE A 1 97 ? -9.470 7.845 28.658 1.00 97.56 97 PHE A CA 1
ATOM 753 C C . PHE A 1 97 ? -8.028 7.869 29.157 1.00 97.56 97 PHE A C 1
ATOM 755 O O . PHE A 1 97 ? -7.665 8.713 29.978 1.00 97.56 97 PHE A O 1
ATOM 762 N N . LEU A 1 98 ? -7.214 6.952 28.649 1.00 96.06 98 LEU A N 1
ATOM 763 C CA . LEU A 1 98 ? -5.818 6.799 29.055 1.00 96.06 98 LEU A CA 1
ATOM 764 C C . LEU A 1 98 ? -4.875 7.405 28.022 1.00 96.06 98 LEU A C 1
ATOM 766 O O . LEU A 1 98 ? -3.908 8.075 28.377 1.00 96.06 98 LEU A O 1
ATOM 770 N N . GLN A 1 99 ? -5.182 7.201 26.742 1.00 94.31 99 GLN A N 1
ATOM 771 C CA . GLN A 1 99 ? -4.358 7.659 25.634 1.00 94.31 99 GLN A CA 1
ATOM 772 C C . GLN A 1 99 ? -5.230 8.015 24.432 1.00 94.31 99 GLN A C 1
ATOM 774 O O . GLN A 1 99 ? -6.252 7.384 24.174 1.00 94.31 99 GLN A O 1
ATOM 779 N N . THR A 1 100 ? -4.786 9.007 23.666 1.00 97.31 100 THR A N 1
ATOM 780 C CA . THR A 1 100 ? -5.261 9.262 22.306 1.00 97.31 100 THR A CA 1
ATOM 781 C C . THR A 1 100 ? -4.079 9.675 21.446 1.00 97.31 100 THR A C 1
ATOM 783 O O . THR A 1 100 ? -3.141 10.320 21.925 1.00 97.31 100 THR A O 1
ATOM 786 N N . ARG A 1 101 ? -4.108 9.299 20.175 1.00 92.62 101 ARG A N 1
ATOM 787 C CA . ARG A 1 101 ? -3.141 9.728 19.163 1.00 92.62 101 ARG A CA 1
ATOM 788 C C . ARG A 1 101 ? -3.772 9.639 17.783 1.00 92.62 101 ARG A C 1
ATOM 790 O O . ARG A 1 101 ? -4.730 8.899 17.585 1.00 92.62 101 ARG A O 1
ATOM 797 N N . ASN A 1 102 ? -3.175 10.303 16.798 1.00 92.81 102 ASN A N 1
ATOM 798 C CA . ASN A 1 102 ? -3.566 10.091 15.406 1.00 92.81 102 ASN A CA 1
ATOM 799 C C . ASN A 1 102 ? -3.353 8.618 15.035 1.00 92.81 102 ASN A C 1
ATOM 801 O O . ASN A 1 102 ? -2.244 8.087 15.160 1.00 92.81 102 ASN A O 1
ATOM 805 N N . GLY A 1 103 ? -4.416 7.952 14.589 1.00 85.81 103 GLY A N 1
ATOM 806 C CA . GLY A 1 103 ? -4.378 6.515 14.359 1.00 85.81 103 GLY A CA 1
ATOM 807 C C . GLY A 1 103 ? -3.555 6.155 13.128 1.00 85.81 103 GLY A C 1
ATOM 808 O O . GLY A 1 103 ? -3.679 6.783 12.072 1.00 85.81 103 GLY A O 1
ATOM 809 N N . LYS A 1 104 ? -2.722 5.117 13.236 1.00 80.44 104 LYS A N 1
ATOM 810 C CA . LYS A 1 104 ? -2.067 4.522 12.062 1.00 80.44 104 LYS A CA 1
ATOM 811 C C . LYS A 1 104 ? -3.118 3.854 11.178 1.00 80.44 104 LYS A C 1
ATOM 813 O O . LYS A 1 104 ? -4.091 3.300 11.680 1.00 80.44 104 LYS A O 1
ATOM 818 N N . ARG A 1 105 ? -2.932 3.925 9.861 1.00 81.75 105 ARG A N 1
ATOM 819 C CA . ARG A 1 105 ? -3.940 3.499 8.883 1.00 81.75 105 ARG A CA 1
ATOM 820 C C . ARG A 1 105 ? -3.311 3.101 7.551 1.00 81.75 105 ARG A C 1
ATOM 822 O O . ARG A 1 105 ? -2.170 3.472 7.268 1.00 81.75 105 ARG A O 1
ATOM 829 N N . THR A 1 106 ? -4.054 2.353 6.743 1.00 74.50 106 THR A N 1
ATOM 830 C CA . THR A 1 106 ? -3.651 1.999 5.372 1.00 74.50 106 THR A CA 1
ATOM 831 C C . THR A 1 106 ? -3.681 3.227 4.460 1.00 74.50 106 THR A C 1
ATOM 833 O O . THR A 1 106 ? -4.337 4.223 4.765 1.00 74.50 106 THR A O 1
ATOM 836 N N . ALA A 1 107 ? -3.018 3.154 3.305 1.00 79.94 107 ALA A N 1
ATOM 837 C CA . ALA A 1 107 ? -3.071 4.223 2.309 1.00 79.94 107 ALA A CA 1
ATOM 838 C C . ALA A 1 107 ? -4.499 4.508 1.813 1.00 79.94 107 ALA A C 1
ATOM 840 O O . ALA A 1 107 ? -4.910 5.662 1.693 1.00 79.94 107 ALA A O 1
ATOM 841 N N . GLN A 1 108 ? -5.286 3.450 1.591 1.00 79.12 108 GLN A N 1
ATOM 842 C CA . GLN A 1 108 ? -6.687 3.571 1.194 1.00 79.12 108 GLN A CA 1
ATOM 843 C C . GLN A 1 108 ? -7.519 4.271 2.277 1.00 79.12 108 GLN A C 1
ATOM 845 O O . GLN A 1 108 ? -8.293 5.178 1.966 1.00 79.12 108 GLN A O 1
ATOM 850 N N . ALA A 1 109 ? -7.327 3.893 3.545 1.00 80.94 109 ALA A N 1
ATOM 851 C CA . ALA A 1 109 ? -7.995 4.543 4.663 1.00 80.94 109 ALA A CA 1
ATOM 852 C C . ALA A 1 109 ? -7.557 6.005 4.815 1.00 80.94 109 ALA A C 1
ATOM 854 O O . ALA A 1 109 ? -8.406 6.862 5.034 1.00 80.94 109 ALA A O 1
ATOM 855 N N . ALA A 1 110 ? -6.266 6.313 4.649 1.00 89.69 110 ALA A N 1
ATO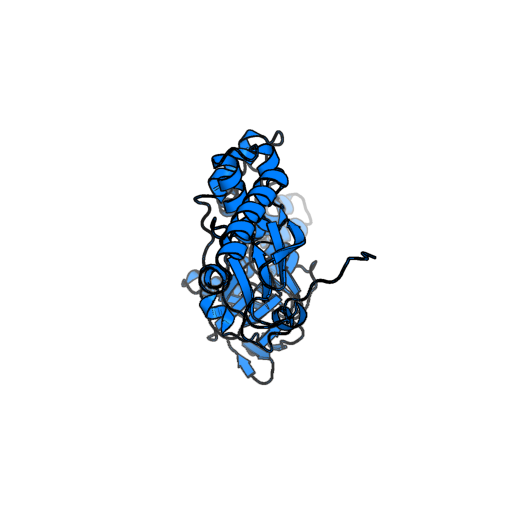M 856 C CA . ALA A 1 110 ? -5.750 7.680 4.704 1.00 89.69 110 ALA A CA 1
ATOM 857 C C . ALA A 1 110 ? -6.428 8.585 3.666 1.00 89.69 110 ALA A C 1
ATOM 859 O O . ALA A 1 110 ? -6.948 9.638 4.030 1.00 89.69 110 ALA A O 1
ATOM 860 N N . LEU A 1 111 ? -6.503 8.139 2.407 1.00 91.25 111 LEU A N 1
ATOM 861 C CA . LEU A 1 111 ? -7.167 8.872 1.327 1.00 91.25 111 LEU A CA 1
ATOM 862 C C . LEU A 1 111 ? -8.658 9.074 1.598 1.00 91.25 111 LEU A C 1
ATOM 864 O O . LEU A 1 111 ? -9.161 10.190 1.479 1.00 91.25 111 LEU A O 1
ATOM 868 N N . LYS A 1 112 ? -9.372 8.009 1.982 1.00 92.06 112 LYS A N 1
ATOM 869 C CA . LYS A 1 112 ? -10.805 8.099 2.279 1.00 92.06 112 LYS A CA 1
ATOM 870 C C . LYS A 1 112 ? -11.077 9.052 3.443 1.00 92.06 112 LYS A C 1
ATOM 872 O O . LYS A 1 112 ? -11.927 9.926 3.312 1.00 92.06 112 LYS A O 1
ATOM 877 N N . ILE A 1 113 ? -10.342 8.913 4.547 1.00 94.81 113 ILE A N 1
ATOM 878 C CA . ILE A 1 113 ? -10.500 9.755 5.738 1.00 94.81 113 ILE A CA 1
ATOM 879 C C . ILE A 1 113 ? -10.185 11.213 5.402 1.00 94.81 113 ILE A C 1
ATOM 881 O O . ILE A 1 113 ? -10.981 12.081 5.735 1.00 94.81 113 ILE A O 1
ATOM 885 N N . ALA A 1 114 ? -9.082 11.488 4.700 1.00 95.81 114 ALA A N 1
ATOM 886 C CA . ALA A 1 114 ? -8.731 12.843 4.282 1.00 95.81 114 ALA A CA 1
ATOM 887 C C . ALA A 1 114 ? -9.843 13.473 3.428 1.00 95.81 114 ALA A C 1
ATOM 889 O O . ALA A 1 114 ? -10.238 14.613 3.669 1.00 95.81 114 ALA A O 1
ATOM 890 N N . VAL A 1 115 ? -10.400 12.716 2.474 1.00 96.06 115 VAL A N 1
ATOM 891 C CA . VAL A 1 115 ? -11.492 13.210 1.629 1.00 96.06 115 VAL A CA 1
ATOM 892 C C . VAL A 1 115 ? -12.777 13.445 2.421 1.00 96.06 115 VAL A C 1
ATOM 894 O O . VAL A 1 115 ? -13.441 14.464 2.224 1.00 96.06 115 VAL A O 1
ATOM 897 N N . ASP A 1 116 ? -13.134 12.523 3.311 1.00 96.75 116 ASP A N 1
ATOM 898 C CA . ASP A 1 116 ? -14.341 12.629 4.127 1.00 96.75 116 ASP A CA 1
ATOM 899 C C . ASP A 1 116 ? -14.235 13.798 5.125 1.00 96.75 116 ASP A C 1
ATOM 901 O O . ASP A 1 116 ? -15.174 14.578 5.231 1.00 96.75 116 ASP A O 1
ATOM 905 N N . LEU A 1 117 ? -13.080 14.013 5.768 1.00 97.00 117 LEU A N 1
ATOM 906 C CA . LEU A 1 117 ? -12.859 15.147 6.679 1.00 97.00 117 LEU A CA 1
ATOM 907 C C . LEU A 1 117 ? -13.010 16.508 5.975 1.00 97.00 117 LEU A C 1
ATOM 909 O O . LEU A 1 117 ? -13.560 17.439 6.565 1.00 97.00 117 LEU A O 1
ATOM 913 N N . VAL A 1 118 ? -12.575 16.628 4.715 1.00 97.38 118 VAL A N 1
ATOM 914 C CA . VAL A 1 118 ? -12.809 17.840 3.905 1.00 97.38 118 VAL A CA 1
ATOM 915 C C . VAL A 1 118 ? -14.294 18.003 3.584 1.00 97.38 118 VAL A C 1
ATOM 917 O O . VAL A 1 118 ? -14.840 19.094 3.737 1.00 97.38 118 VAL A O 1
ATOM 920 N N . LYS A 1 119 ? -14.976 16.927 3.168 1.00 96.38 119 LYS A N 1
ATOM 921 C CA . LYS A 1 119 ? -16.424 16.954 2.877 1.00 96.38 119 LYS A CA 1
ATOM 922 C C . LYS A 1 119 ? -17.265 17.299 4.105 1.00 96.38 119 LYS A C 1
ATOM 924 O O . LYS A 1 119 ? -18.307 17.930 3.973 1.00 96.38 119 LYS A O 1
ATOM 929 N N . GLU A 1 120 ? -16.810 16.886 5.281 1.00 95.88 120 GLU A N 1
ATOM 930 C CA . GLU A 1 120 ? -17.412 17.198 6.577 1.00 95.88 120 GLU A CA 1
ATOM 931 C C . GLU A 1 120 ? -17.083 18.623 7.060 1.00 95.88 120 GLU A C 1
ATOM 933 O O . GLU A 1 120 ? -17.625 19.058 8.073 1.00 95.88 120 GLU A O 1
ATOM 938 N N . GLY A 1 121 ? -16.215 19.359 6.355 1.00 96.12 121 GLY A N 1
ATOM 939 C CA . GLY A 1 121 ? -15.812 20.721 6.713 1.00 96.12 121 GLY A CA 1
ATOM 940 C C . GLY A 1 121 ? -14.875 20.807 7.922 1.00 96.12 121 GLY A C 1
ATOM 941 O O . GLY A 1 121 ? -14.701 21.890 8.477 1.00 96.12 121 GLY A O 1
ATOM 942 N N . LEU A 1 122 ? -14.275 19.689 8.347 1.00 95.81 122 LEU A N 1
ATOM 943 C CA . LEU A 1 122 ? -13.362 19.637 9.497 1.00 95.81 122 LEU A CA 1
ATOM 944 C C . LEU A 1 122 ? -11.964 20.167 9.162 1.00 95.81 122 LEU A C 1
ATOM 946 O O . LEU A 1 122 ? -11.298 20.748 10.026 1.00 95.81 122 LEU A O 1
ATOM 950 N N . ILE A 1 123 ? -11.525 19.954 7.920 1.00 97.12 123 ILE A N 1
ATOM 951 C CA . ILE A 1 123 ? -10.215 20.380 7.418 1.00 97.12 123 ILE A CA 1
ATOM 952 C C . ILE A 1 123 ? -10.311 20.971 6.014 1.00 97.12 123 ILE A C 1
ATOM 954 O O . ILE A 1 123 ? -11.241 20.671 5.262 1.00 97.12 123 ILE A O 1
ATOM 958 N N . THR A 1 124 ? -9.325 21.783 5.641 1.00 97.62 124 THR A N 1
ATOM 959 C CA . THR A 1 124 ? -9.172 22.276 4.266 1.00 97.62 124 THR A CA 1
ATOM 960 C C . THR A 1 124 ? -8.501 21.236 3.359 1.00 97.62 124 THR A C 1
ATOM 962 O O . THR A 1 124 ? -7.941 20.240 3.826 1.00 97.62 124 THR A O 1
ATOM 965 N N . LYS A 1 125 ? -8.528 21.468 2.038 1.00 97.12 125 LYS A N 1
ATOM 966 C CA . LYS A 1 125 ? -7.823 20.617 1.062 1.00 97.12 125 LYS A CA 1
ATOM 967 C C . LYS A 1 125 ? -6.313 20.586 1.332 1.00 97.12 125 LYS A C 1
ATOM 969 O O . LYS A 1 125 ? -5.693 19.532 1.246 1.00 97.12 125 LYS A O 1
ATOM 974 N N . GLU A 1 126 ? -5.731 21.726 1.697 1.00 96.25 126 GLU A N 1
ATOM 975 C CA . GLU A 1 126 ? -4.309 21.878 2.021 1.00 96.25 126 GLU A CA 1
ATOM 976 C C . GLU A 1 126 ? -3.932 21.059 3.261 1.00 96.25 126 GLU A C 1
ATOM 978 O O . GLU A 1 126 ? -2.944 20.323 3.244 1.00 96.25 126 GLU A O 1
ATOM 983 N N . GLU A 1 127 ? -4.743 21.139 4.322 1.00 95.75 127 GLU A N 1
ATOM 984 C CA . GLU A 1 127 ? -4.559 20.336 5.536 1.00 95.75 127 GLU A CA 1
ATOM 985 C C . GLU A 1 127 ? -4.678 18.833 5.233 1.00 95.75 127 GLU A C 1
ATOM 987 O O . GLU A 1 127 ? -3.893 18.035 5.746 1.00 95.75 127 GLU A O 1
ATOM 992 N N . ALA A 1 128 ? -5.627 18.441 4.377 1.00 95.56 128 ALA A N 1
ATOM 993 C CA . ALA A 1 128 ? -5.820 17.053 3.964 1.00 95.56 128 ALA A CA 1
ATOM 994 C C . ALA A 1 128 ? -4.605 16.491 3.212 1.00 95.56 128 ALA A C 1
ATOM 996 O O . ALA A 1 128 ? -4.187 15.365 3.485 1.00 95.56 128 ALA A O 1
ATOM 997 N N . ILE A 1 129 ? -4.007 17.278 2.311 1.00 94.75 129 ILE A N 1
ATOM 998 C CA . ILE A 1 129 ? -2.821 16.867 1.546 1.00 94.75 129 ILE A CA 1
ATOM 999 C C . ILE A 1 129 ? -1.633 16.594 2.471 1.00 94.75 129 ILE A C 1
ATOM 1001 O O . ILE A 1 129 ? -0.942 15.594 2.298 1.00 94.75 129 ILE A O 1
ATOM 1005 N N . LEU A 1 130 ? -1.423 17.436 3.486 1.00 93.75 130 LEU A N 1
ATOM 1006 C CA . LEU A 1 130 ? -0.319 17.277 4.439 1.00 93.75 130 LEU A CA 1
ATOM 1007 C C . LEU A 1 130 ? -0.491 16.086 5.395 1.00 93.75 130 LEU A C 1
ATOM 1009 O O . LEU A 1 130 ? 0.485 15.655 6.008 1.00 93.75 130 LEU A O 1
ATOM 1013 N N . LYS A 1 131 ? -1.710 15.552 5.537 1.00 90.12 131 LYS A N 1
ATOM 1014 C CA . LYS A 1 131 ? -2.005 14.394 6.398 1.00 90.12 131 LYS A CA 1
ATOM 1015 C C . LYS A 1 131 ? -1.742 13.044 5.729 1.00 90.12 131 LYS A C 1
ATOM 1017 O O . LYS A 1 131 ? -1.666 12.042 6.436 1.00 90.12 131 LYS A O 1
ATOM 1022 N N . VAL A 1 132 ? -1.620 12.992 4.401 1.00 89.19 132 VAL A N 1
ATOM 1023 C CA . VAL A 1 132 ? -1.318 11.753 3.669 1.00 89.19 132 VAL A CA 1
ATOM 1024 C C . VAL A 1 132 ? 0.169 11.724 3.342 1.00 89.19 132 VAL A C 1
ATOM 1026 O O . VAL A 1 132 ? 0.679 12.586 2.628 1.00 89.19 132 VAL A O 1
ATOM 1029 N N . GLU A 1 133 ? 0.883 10.723 3.851 1.00 83.62 133 GLU A N 1
ATOM 1030 C CA . GLU A 1 133 ? 2.308 10.599 3.562 1.00 83.62 133 GLU A CA 1
ATOM 1031 C C . GLU A 1 133 ? 2.520 10.190 2.094 1.00 83.62 133 GLU A C 1
ATOM 1033 O O . GLU A 1 133 ? 1.885 9.239 1.632 1.00 83.62 133 GLU A O 1
ATOM 1038 N N . PRO A 1 134 ? 3.467 10.801 1.355 1.00 84.25 134 PRO A N 1
ATOM 1039 C CA . PRO A 1 134 ? 3.708 10.452 -0.047 1.00 84.25 134 PRO A CA 1
ATOM 1040 C C . PRO A 1 134 ? 3.967 8.956 -0.280 1.00 84.25 134 PRO A C 1
ATOM 1042 O O . PRO A 1 134 ? 3.439 8.377 -1.222 1.00 84.25 134 PRO A O 1
ATOM 1045 N N . LYS A 1 135 ? 4.693 8.295 0.633 1.00 75.69 135 LYS A N 1
ATOM 1046 C CA . LYS A 1 135 ? 4.977 6.847 0.567 1.00 75.69 135 LYS A CA 1
ATOM 1047 C C . LYS A 1 135 ? 3.727 5.968 0.652 1.00 75.69 135 LYS A C 1
ATOM 1049 O O . LYS A 1 135 ? 3.759 4.815 0.231 1.00 75.69 135 LYS A O 1
ATOM 1054 N N . GLN A 1 136 ? 2.640 6.471 1.236 1.00 74.06 136 GLN A N 1
ATOM 1055 C CA . GLN A 1 136 ? 1.375 5.745 1.265 1.00 74.06 136 GLN A CA 1
ATOM 1056 C C . GLN A 1 136 ? 0.731 5.732 -0.125 1.00 74.06 136 GLN A C 1
ATOM 1058 O O . GLN A 1 136 ? 0.142 4.722 -0.495 1.00 74.06 136 GLN A O 1
ATOM 1063 N N . LEU A 1 137 ? 0.892 6.793 -0.926 1.00 80.12 137 LEU A N 1
ATOM 1064 C CA . LEU A 1 137 ? 0.342 6.847 -2.284 1.00 80.12 137 LEU A CA 1
ATOM 1065 C C . LEU A 1 137 ? 0.948 5.769 -3.187 1.00 80.12 137 LEU A C 1
ATOM 1067 O O . LEU A 1 137 ? 0.203 5.151 -3.941 1.00 80.12 137 LEU A O 1
ATOM 1071 N N . ASP A 1 138 ? 2.242 5.464 -3.037 1.00 74.25 138 ASP A N 1
ATOM 1072 C CA . ASP A 1 138 ? 2.915 4.394 -3.789 1.00 74.25 138 ASP A CA 1
ATOM 1073 C C . ASP A 1 138 ? 2.174 3.053 -3.660 1.00 74.25 138 ASP A C 1
ATOM 1075 O O . ASP A 1 138 ? 1.971 2.344 -4.643 1.00 74.25 138 ASP A O 1
ATOM 1079 N N . GLN A 1 139 ? 1.673 2.722 -2.464 1.00 67.50 139 GLN A N 1
ATOM 1080 C CA . GLN A 1 139 ? 0.939 1.471 -2.226 1.00 67.50 139 GLN A CA 1
ATOM 1081 C C . GLN A 1 139 ? -0.364 1.375 -3.029 1.00 67.50 139 GLN A C 1
ATOM 1083 O O . GLN A 1 139 ? -0.838 0.273 -3.297 1.00 67.50 139 GLN A O 1
ATOM 1088 N N . VAL A 1 140 ? -0.945 2.515 -3.405 1.00 72.94 140 VAL A N 1
ATOM 1089 C CA . VAL A 1 140 ? -2.182 2.602 -4.193 1.00 72.94 140 VAL A CA 1
ATOM 1090 C C . VAL A 1 140 ? -1.883 2.592 -5.695 1.00 72.94 140 VAL A C 1
ATOM 1092 O O . VAL A 1 140 ? -2.805 2.466 -6.489 1.00 72.94 140 VAL A O 1
ATOM 1095 N N . LEU A 1 141 ? -0.618 2.698 -6.110 1.00 77.19 141 LEU A N 1
ATOM 1096 C CA . LEU A 1 141 ? -0.217 2.723 -7.522 1.00 77.19 141 LEU A CA 1
ATOM 1097 C C . LEU A 1 141 ? 0.224 1.355 -8.053 1.00 77.19 141 LEU A C 1
ATOM 1099 O O . LEU A 1 141 ? 0.241 1.146 -9.267 1.00 77.19 141 LEU A O 1
ATOM 1103 N N . HIS A 1 142 ? 0.535 0.405 -7.169 1.00 76.38 142 HIS A N 1
ATOM 1104 C CA . HIS A 1 142 ? 0.953 -0.939 -7.559 1.00 76.38 142 HIS A CA 1
ATOM 1105 C C . HIS A 1 142 ? -0.169 -1.970 -7.374 1.00 76.38 142 HIS A C 1
ATOM 1107 O O . HIS A 1 142 ? -1.000 -1.829 -6.476 1.00 76.38 142 HIS A O 1
ATOM 1113 N N . PRO A 1 143 ? -0.202 -3.039 -8.192 1.00 80.69 143 PRO A N 1
ATOM 1114 C CA . PRO A 1 143 ? -1.049 -4.194 -7.918 1.00 80.69 143 PRO A CA 1
ATOM 1115 C C . PRO A 1 143 ? -0.802 -4.733 -6.509 1.00 80.69 143 PRO A C 1
ATOM 1117 O O . PRO A 1 143 ? 0.342 -4.780 -6.060 1.00 80.69 143 PRO A O 1
ATOM 1120 N N . THR A 1 144 ? -1.855 -5.171 -5.830 1.00 82.06 144 THR A N 1
ATOM 1121 C CA . THR A 1 144 ? -1.777 -5.797 -4.502 1.00 82.06 144 THR A CA 1
ATOM 1122 C C . THR A 1 144 ? -2.349 -7.209 -4.550 1.00 82.06 144 THR A C 1
ATOM 1124 O O . THR A 1 144 ? -3.077 -7.563 -5.480 1.00 82.06 144 THR A O 1
ATOM 1127 N N . PHE A 1 145 ? -1.990 -8.055 -3.584 1.00 85.94 145 PHE A N 1
ATOM 1128 C CA . PHE A 1 145 ? -2.619 -9.367 -3.449 1.00 85.94 145 PHE A CA 1
ATOM 1129 C C . PHE A 1 145 ? -4.011 -9.251 -2.837 1.00 85.94 145 PHE A C 1
ATOM 1131 O O . PHE A 1 145 ? -4.265 -8.387 -1.994 1.00 85.94 145 PHE A O 1
ATOM 1138 N N . ASP A 1 146 ? -4.899 -10.161 -3.228 1.00 81.44 146 ASP A N 1
ATOM 1139 C CA . ASP A 1 146 ? -6.167 -10.346 -2.540 1.00 81.44 146 ASP A CA 1
ATOM 1140 C C . ASP A 1 146 ? -5.915 -10.756 -1.077 1.00 81.44 146 ASP A C 1
ATOM 1142 O O . ASP A 1 146 ? -5.260 -11.758 -0.777 1.00 81.44 146 ASP A O 1
ATOM 1146 N N . THR A 1 147 ? -6.420 -9.947 -0.144 1.00 74.06 147 THR A N 1
ATOM 1147 C CA . THR A 1 147 ? -6.147 -10.113 1.292 1.00 74.06 147 THR A CA 1
ATOM 1148 C C . THR A 1 147 ? -6.767 -11.378 1.885 1.00 74.06 147 THR A C 1
ATOM 1150 O O . THR A 1 147 ? -6.315 -11.830 2.940 1.00 74.06 147 THR A O 1
ATOM 1153 N N . THR A 1 148 ? -7.773 -11.969 1.232 1.00 73.12 148 THR A N 1
ATOM 1154 C CA . THR A 1 148 ? -8.401 -13.215 1.694 1.00 73.12 148 THR A CA 1
ATOM 1155 C C . THR A 1 148 ? -7.537 -14.434 1.387 1.00 73.12 148 THR A C 1
ATOM 1157 O O . THR A 1 148 ? -7.344 -15.272 2.269 1.00 73.12 148 THR A O 1
ATOM 1160 N N . GLU A 1 149 ? -6.934 -14.497 0.197 1.00 72.50 149 GLU A N 1
ATOM 1161 C CA . GLU A 1 149 ? -5.981 -15.556 -0.163 1.00 72.50 149 GLU A CA 1
ATOM 1162 C C . GLU A 1 149 ? -4.674 -15.423 0.629 1.00 72.50 149 GLU A C 1
ATOM 1164 O O . GLU A 1 149 ? -4.133 -16.417 1.118 1.00 72.50 149 GLU A O 1
ATOM 1169 N N . LEU A 1 150 ? -4.193 -14.194 0.846 1.00 74.25 150 LEU A N 1
ATOM 1170 C CA . LEU A 1 150 ? -2.907 -13.961 1.507 1.00 74.25 150 LEU A CA 1
ATOM 1171 C C . LEU A 1 150 ? -2.886 -14.411 2.982 1.00 74.25 150 LEU A C 1
ATOM 1173 O O . LEU A 1 150 ? -1.865 -14.905 3.455 1.00 74.25 150 LEU A O 1
ATOM 1177 N N . LYS A 1 151 ? -4.006 -14.291 3.713 1.00 70.38 151 LYS A N 1
ATOM 1178 C CA . LYS A 1 151 ? -4.088 -14.651 5.147 1.00 70.38 151 LYS A CA 1
ATOM 1179 C C . LYS A 1 151 ? -3.850 -16.136 5.432 1.00 70.38 151 LYS A C 1
ATOM 1181 O O . LYS A 1 151 ? -3.358 -16.470 6.506 1.00 70.38 151 LYS A O 1
ATOM 1186 N N . ASN A 1 152 ? -4.171 -17.011 4.483 1.00 69.69 152 ASN A N 1
ATOM 1187 C CA . ASN A 1 152 ? -4.018 -18.463 4.634 1.00 69.69 152 ASN A CA 1
ATOM 1188 C C . ASN A 1 152 ? -2.719 -18.991 4.021 1.00 69.69 152 ASN A C 1
ATOM 1190 O O . ASN A 1 152 ? -2.503 -20.201 3.947 1.00 69.69 152 ASN A O 1
ATOM 1194 N N . THR A 1 153 ? -1.850 -18.083 3.590 1.00 77.50 153 THR A N 1
ATOM 1195 C CA . THR A 1 153 ? -0.724 -18.416 2.744 1.00 77.50 153 THR A CA 1
ATOM 1196 C C . THR A 1 153 ? 0.597 -18.240 3.485 1.00 77.50 153 THR A C 1
ATOM 1198 O O . THR A 1 153 ? 0.890 -17.178 4.032 1.00 77.50 153 THR A O 1
ATOM 1201 N N . LYS A 1 154 ? 1.433 -19.284 3.487 1.00 86.25 154 LYS A N 1
ATOM 1202 C CA . LYS A 1 154 ? 2.776 -19.229 4.077 1.00 86.25 154 LYS A CA 1
ATOM 1203 C C . LYS A 1 154 ? 3.820 -18.914 3.001 1.00 86.25 154 LYS A C 1
ATOM 1205 O O . LYS A 1 154 ? 3.829 -19.591 1.975 1.00 86.25 154 LYS A O 1
ATOM 1210 N N . PRO A 1 155 ? 4.711 -17.931 3.221 1.00 92.69 155 PRO A N 1
ATOM 1211 C CA . PRO A 1 155 ? 5.803 -17.670 2.295 1.00 92.69 155 PRO A CA 1
ATOM 1212 C C . PRO A 1 155 ? 6.805 -18.829 2.305 1.00 92.69 155 PRO A C 1
ATOM 1214 O O . PRO A 1 155 ? 7.112 -19.388 3.359 1.00 92.69 155 PRO A O 1
ATOM 1217 N N . ILE A 1 156 ? 7.335 -19.166 1.130 1.00 94.44 156 ILE A N 1
ATOM 1218 C CA . ILE A 1 156 ? 8.388 -20.179 0.960 1.00 94.44 156 ILE A CA 1
ATOM 1219 C C . ILE A 1 156 ? 9.792 -19.590 1.106 1.00 94.44 156 ILE A C 1
ATOM 1221 O O . ILE A 1 156 ? 10.735 -20.319 1.403 1.00 94.44 156 ILE A O 1
ATOM 1225 N N . ALA A 1 157 ? 9.930 -18.279 0.897 1.00 94.88 157 ALA A N 1
ATOM 1226 C CA . ALA A 1 157 ? 11.184 -17.558 1.043 1.00 94.88 157 ALA A CA 1
ATOM 1227 C C . ALA A 1 157 ? 10.943 -16.071 1.332 1.00 94.88 157 ALA A C 1
ATOM 1229 O O . ALA A 1 157 ? 9.842 -15.543 1.133 1.00 94.88 157 ALA A O 1
ATOM 1230 N N . LYS A 1 158 ? 12.003 -15.388 1.766 1.00 94.12 158 LYS A N 1
ATOM 1231 C CA . LYS A 1 158 ? 12.046 -13.935 1.915 1.00 94.12 158 LYS A CA 1
ATOM 1232 C C . LYS A 1 158 ? 13.327 -13.376 1.299 1.00 94.12 158 LYS A C 1
ATOM 1234 O O . LYS A 1 158 ? 14.424 -13.845 1.596 1.00 94.12 158 LYS A O 1
ATOM 1239 N N . GLY A 1 159 ? 13.180 -12.380 0.437 1.00 90.06 159 GLY A N 1
ATOM 1240 C CA . GLY A 1 159 ? 14.266 -11.557 -0.088 1.00 90.06 159 GLY A CA 1
ATOM 1241 C C . GLY A 1 159 ? 14.135 -10.103 0.361 1.00 90.06 159 GLY A C 1
ATOM 1242 O O . GLY A 1 159 ? 13.436 -9.781 1.325 1.00 90.06 159 GLY A O 1
ATOM 1243 N N . LEU A 1 160 ? 14.814 -9.213 -0.353 1.00 79.56 160 LEU A N 1
ATOM 1244 C CA . LEU A 1 160 ? 14.726 -7.772 -0.163 1.00 79.56 160 LEU A CA 1
ATOM 1245 C C . LEU A 1 160 ? 13.563 -7.204 -0.997 1.00 79.56 160 LEU A C 1
ATOM 1247 O O . LEU A 1 160 ? 13.473 -7.526 -2.186 1.00 79.56 160 LEU A O 1
ATOM 1251 N N . PRO A 1 161 ? 12.703 -6.342 -0.420 1.00 86.94 161 PRO A N 1
ATOM 1252 C CA . PRO A 1 161 ? 11.601 -5.684 -1.127 1.00 86.94 161 PRO A CA 1
ATOM 1253 C C . PRO A 1 161 ? 12.134 -4.601 -2.079 1.00 86.94 161 PRO A C 1
ATOM 1255 O O . PRO A 1 161 ? 12.149 -3.415 -1.759 1.00 86.94 161 PRO A O 1
ATOM 1258 N N . ALA A 1 162 ? 12.664 -5.016 -3.228 1.00 77.12 162 ALA A N 1
ATOM 1259 C CA . ALA A 1 162 ? 13.436 -4.161 -4.122 1.00 77.12 162 ALA A CA 1
ATOM 1260 C C . ALA A 1 162 ? 12.572 -3.163 -4.899 1.00 77.12 162 ALA A C 1
ATOM 1262 O O . ALA A 1 162 ? 12.997 -2.022 -5.108 1.00 77.12 162 ALA A O 1
ATOM 1263 N N . SER A 1 163 ? 11.382 -3.583 -5.323 1.00 79.88 163 SER A N 1
ATOM 1264 C CA . SER A 1 163 ? 10.410 -2.734 -6.007 1.00 79.88 163 SER A CA 1
ATOM 1265 C C . SER A 1 163 ? 8.991 -3.166 -5.624 1.00 79.88 163 SER A C 1
ATOM 1267 O O . SER A 1 163 ? 8.692 -4.354 -5.769 1.00 79.88 163 SER A O 1
ATOM 1269 N N . PRO A 1 164 ? 8.142 -2.246 -5.128 1.00 82.00 164 PRO A N 1
ATOM 1270 C CA . PRO A 1 164 ? 6.827 -2.561 -4.572 1.00 82.00 164 PRO A CA 1
ATOM 1271 C C . PRO A 1 164 ? 5.852 -3.167 -5.591 1.00 82.00 164 PRO A C 1
ATOM 1273 O O . PRO A 1 164 ? 6.023 -3.060 -6.807 1.00 82.00 164 PRO A O 1
ATOM 1276 N N . GLY A 1 165 ? 4.799 -3.789 -5.060 1.00 84.69 165 GLY A N 1
ATOM 1277 C CA . GLY A 1 165 ? 3.712 -4.395 -5.830 1.00 84.69 165 GLY A CA 1
ATOM 1278 C C . GLY A 1 165 ? 3.608 -5.907 -5.671 1.00 84.69 165 GLY A C 1
ATOM 1279 O O . GLY A 1 165 ? 4.481 -6.555 -5.104 1.00 84.69 165 GLY A O 1
ATOM 1280 N N . ALA A 1 166 ? 2.514 -6.458 -6.180 1.00 90.94 166 ALA A N 1
ATOM 1281 C CA . ALA A 1 166 ? 2.213 -7.878 -6.184 1.00 90.94 166 ALA A CA 1
ATOM 1282 C C . ALA A 1 166 ? 2.293 -8.426 -7.610 1.00 90.94 166 ALA A C 1
ATOM 1284 O O . ALA A 1 166 ? 1.627 -7.925 -8.520 1.00 90.94 166 ALA A O 1
ATOM 1285 N N . ALA A 1 167 ? 3.079 -9.479 -7.799 1.00 93.94 167 ALA A N 1
ATOM 1286 C CA . ALA A 1 167 ? 3.175 -10.190 -9.067 1.00 93.94 167 ALA A CA 1
ATOM 1287 C C . ALA A 1 167 ? 2.842 -11.664 -8.883 1.00 93.94 167 ALA A C 1
ATOM 1289 O O . ALA A 1 167 ? 3.210 -12.268 -7.882 1.00 93.94 167 ALA A O 1
ATOM 1290 N N . SER A 1 168 ? 2.174 -12.250 -9.873 1.00 95.06 168 SER A N 1
ATOM 1291 C CA . SER A 1 168 ? 1.892 -13.681 -9.907 1.00 95.06 168 SER A CA 1
ATOM 1292 C C . SER A 1 168 ? 1.961 -14.188 -11.340 1.00 95.06 168 SER A C 1
ATOM 1294 O O . SER A 1 168 ? 1.371 -13.594 -12.248 1.00 95.06 168 SER A O 1
ATOM 1296 N N . GLY A 1 169 ? 2.691 -15.278 -11.548 1.00 95.69 169 GLY A N 1
ATOM 1297 C CA . GLY A 1 169 ? 2.893 -15.868 -12.864 1.00 95.69 169 GLY A CA 1
ATOM 1298 C C . GLY A 1 169 ? 3.700 -17.155 -12.789 1.00 95.69 169 GLY A C 1
ATOM 1299 O O . GLY A 1 169 ? 4.145 -17.567 -11.719 1.00 95.69 169 GLY A O 1
ATOM 1300 N N . LYS A 1 170 ? 3.883 -17.804 -13.935 1.00 96.88 170 LYS A N 1
ATOM 1301 C CA . LYS A 1 170 ? 4.724 -18.997 -14.026 1.00 96.88 170 LYS A CA 1
ATOM 1302 C C . LYS A 1 170 ? 6.202 -18.642 -14.118 1.00 96.88 170 LYS A C 1
ATOM 1304 O O . LYS A 1 170 ? 6.561 -17.592 -14.649 1.00 96.88 170 LYS A O 1
ATOM 1309 N N . ILE A 1 171 ? 7.066 -19.523 -13.635 1.00 97.19 171 ILE A N 1
ATOM 1310 C CA . ILE A 1 171 ? 8.509 -19.265 -13.593 1.00 97.19 171 ILE A CA 1
ATOM 1311 C C . ILE A 1 171 ? 9.106 -19.269 -15.008 1.00 97.19 171 ILE A C 1
ATOM 1313 O O . ILE A 1 171 ? 8.916 -20.225 -15.759 1.00 97.19 171 ILE A O 1
ATOM 1317 N N . ALA A 1 172 ? 9.872 -18.233 -15.350 1.00 96.88 172 ALA A N 1
ATOM 1318 C CA . ALA A 1 172 ? 10.737 -18.186 -16.527 1.00 96.88 172 ALA A CA 1
ATOM 1319 C C . ALA A 1 172 ? 12.192 -17.955 -16.089 1.00 96.88 172 ALA A C 1
ATOM 1321 O O . ALA A 1 172 ? 12.469 -17.017 -15.346 1.00 96.88 172 ALA A O 1
ATOM 1322 N N . PHE A 1 173 ? 13.120 -18.796 -16.555 1.00 96.06 173 PHE A N 1
ATOM 1323 C CA . PHE A 1 173 ? 14.534 -18.764 -16.129 1.00 96.06 173 PHE A CA 1
ATOM 1324 C C . PHE A 1 173 ? 15.442 -17.910 -17.032 1.00 96.06 173 PHE A C 1
ATOM 1326 O O . PHE A 1 173 ? 16.602 -17.658 -16.710 1.00 96.06 173 PHE A O 1
ATOM 1333 N N . THR A 1 174 ? 14.926 -17.466 -18.181 1.00 95.31 174 THR A N 1
ATOM 1334 C CA . THR A 1 174 ? 15.657 -16.641 -19.154 1.00 95.31 174 THR A CA 1
ATOM 1335 C C . THR A 1 174 ? 14.770 -15.512 -19.664 1.00 95.31 174 THR A C 1
ATOM 1337 O O . THR A 1 174 ? 13.541 -15.652 -19.709 1.00 95.31 174 THR A O 1
ATOM 1340 N N . ALA A 1 175 ? 15.385 -14.401 -20.069 1.00 93.00 175 ALA A N 1
ATOM 1341 C CA . ALA A 1 175 ? 14.665 -13.262 -20.624 1.00 93.00 175 ALA A CA 1
ATOM 1342 C C . ALA A 1 175 ? 13.906 -13.617 -21.915 1.00 93.00 175 ALA A C 1
ATOM 1344 O O . ALA A 1 175 ? 12.738 -13.253 -22.059 1.00 93.00 175 ALA A O 1
ATOM 1345 N N . GLU A 1 176 ? 14.518 -14.417 -22.791 1.00 93.62 176 GLU A N 1
ATOM 1346 C CA . GLU A 1 176 ? 13.887 -14.910 -24.022 1.00 93.62 176 GLU A CA 1
ATOM 1347 C C . GLU A 1 176 ? 12.658 -15.780 -23.748 1.00 93.62 176 GLU A C 1
ATOM 1349 O O . GLU A 1 176 ? 11.614 -15.628 -24.391 1.00 93.62 176 GLU A O 1
ATOM 1354 N N . GLU A 1 177 ? 12.733 -16.659 -22.744 1.00 93.75 177 GLU A N 1
ATOM 1355 C CA . GLU A 1 177 ? 11.580 -17.454 -22.326 1.00 93.75 177 GLU A CA 1
ATOM 1356 C C . GLU A 1 177 ? 10.454 -16.560 -21.794 1.00 93.75 177 GLU A C 1
ATOM 1358 O O . GLU A 1 177 ? 9.296 -16.747 -22.177 1.00 93.75 177 GLU A O 1
ATOM 1363 N N . ALA A 1 178 ? 10.779 -15.565 -20.962 1.00 94.56 178 ALA A N 1
ATOM 1364 C CA . ALA A 1 178 ? 9.791 -14.624 -20.442 1.00 94.56 178 ALA A CA 1
ATOM 1365 C C . ALA A 1 178 ? 9.106 -13.833 -21.575 1.00 94.56 178 ALA A C 1
ATOM 1367 O O . ALA A 1 178 ? 7.877 -13.748 -21.617 1.00 94.56 178 ALA A O 1
ATOM 1368 N N . LYS A 1 179 ? 9.885 -13.324 -22.537 1.00 93.81 179 LYS A N 1
ATOM 1369 C CA . LYS A 1 179 ? 9.412 -12.584 -23.721 1.00 93.81 179 LYS A CA 1
ATOM 1370 C C . LYS A 1 179 ? 8.502 -13.440 -24.603 1.00 93.81 179 LYS A C 1
ATOM 1372 O O . LYS A 1 179 ? 7.409 -13.003 -24.968 1.00 93.81 179 LYS A O 1
ATOM 1377 N N . SER A 1 180 ? 8.924 -14.661 -24.927 1.00 94.06 180 SER A N 1
ATOM 1378 C CA . SER A 1 180 ? 8.162 -15.592 -25.769 1.00 94.06 180 SER A CA 1
ATOM 1379 C C . SER A 1 180 ? 6.823 -15.978 -25.130 1.00 94.06 180 SER A C 1
ATOM 1381 O O . SER A 1 180 ? 5.769 -15.895 -25.765 1.00 94.06 180 SER A O 1
ATOM 1383 N N . ARG A 1 181 ? 6.833 -16.306 -23.835 1.00 94.38 181 ARG A N 1
ATOM 1384 C CA . ARG A 1 181 ? 5.626 -16.716 -23.103 1.00 94.38 181 ARG A CA 1
ATOM 1385 C C . ARG A 1 181 ? 4.657 -15.559 -22.887 1.00 94.38 181 ARG A C 1
ATOM 1387 O O . ARG A 1 181 ? 3.455 -15.733 -23.087 1.00 94.38 181 ARG A O 1
ATOM 1394 N N . HIS A 1 182 ? 5.166 -14.362 -22.612 1.00 92.12 182 HIS A N 1
ATOM 1395 C CA . HIS A 1 182 ? 4.338 -13.160 -22.556 1.00 92.12 182 HIS A CA 1
ATOM 1396 C C . HIS A 1 182 ? 3.630 -12.886 -23.893 1.00 92.12 182 HIS A C 1
ATOM 1398 O O . HIS A 1 182 ? 2.429 -12.620 -23.907 1.00 92.12 182 HIS A O 1
ATOM 1404 N N . LYS A 1 183 ? 4.327 -13.037 -25.031 1.00 90.94 183 LYS A N 1
ATOM 1405 C CA . LYS A 1 183 ? 3.711 -12.918 -26.369 1.00 90.94 183 LYS A CA 1
ATOM 1406 C C . LYS A 1 183 ? 2.601 -13.946 -26.608 1.00 90.94 183 LYS A C 1
ATOM 1408 O O . LYS A 1 183 ? 1.655 -13.648 -27.329 1.00 90.94 183 LYS A O 1
ATOM 1413 N N . SER A 1 184 ? 2.688 -15.124 -25.987 1.00 91.62 184 SER A N 1
ATOM 1414 C CA . SER A 1 184 ? 1.623 -16.138 -26.019 1.00 91.62 184 SER A CA 1
ATOM 1415 C C . SER A 1 184 ? 0.456 -15.864 -25.053 1.00 91.62 184 SER A C 1
ATOM 1417 O O . SER A 1 184 ? -0.477 -16.659 -24.982 1.00 91.62 184 SER A O 1
ATOM 1419 N N . GLY A 1 185 ? 0.484 -14.745 -24.319 1.00 91.12 185 GLY A N 1
ATOM 1420 C CA . GLY A 1 185 ? -0.557 -14.341 -23.370 1.00 91.12 185 GLY A CA 1
ATOM 1421 C C . GLY A 1 185 ? -0.387 -14.911 -21.959 1.00 91.12 185 GLY A C 1
ATOM 1422 O O . GLY A 1 185 ? -1.282 -14.766 -21.127 1.00 91.12 185 GLY A O 1
ATOM 1423 N N . GLU A 1 186 ? 0.743 -15.556 -21.665 1.00 94.12 186 GLU A N 1
ATOM 1424 C CA . GLU A 1 186 ? 1.002 -16.144 -20.355 1.00 94.12 186 GLU A CA 1
ATOM 1425 C C . GLU A 1 186 ? 1.654 -15.139 -19.397 1.00 94.12 186 GLU A C 1
ATOM 1427 O O . GLU A 1 186 ? 2.613 -14.447 -19.740 1.00 94.12 186 GLU A O 1
ATOM 1432 N N . LYS A 1 187 ? 1.154 -15.091 -18.158 1.00 94.88 187 LYS A N 1
ATOM 1433 C CA . LYS A 1 187 ? 1.777 -14.330 -17.071 1.00 94.88 187 LYS A CA 1
ATOM 1434 C C . LYS A 1 187 ? 2.995 -15.076 -16.548 1.00 94.88 187 LYS A C 1
ATOM 1436 O O . LYS A 1 187 ? 2.871 -16.223 -16.112 1.00 94.88 187 LYS A O 1
ATOM 1441 N N . VAL A 1 188 ? 4.146 -14.413 -16.535 1.00 97.06 188 VAL A N 1
ATOM 1442 C CA . VAL A 1 188 ? 5.419 -15.014 -16.120 1.00 97.06 188 VAL A CA 1
ATOM 1443 C C . VAL A 1 188 ? 6.126 -14.183 -15.060 1.00 97.06 188 VAL A C 1
ATOM 1445 O O . VAL A 1 188 ? 5.980 -12.966 -15.022 1.00 97.06 188 VAL A O 1
ATOM 1448 N N . VAL A 1 189 ? 6.913 -14.837 -14.217 1.00 97.44 189 VAL A N 1
ATOM 1449 C CA . VAL A 1 189 ? 7.844 -14.210 -13.277 1.00 97.44 189 VAL A CA 1
ATOM 1450 C C . VAL A 1 189 ? 9.253 -14.601 -13.700 1.00 97.44 189 VAL A C 1
ATOM 1452 O O . VAL A 1 189 ? 9.562 -15.789 -13.814 1.00 97.44 189 VAL A O 1
ATOM 1455 N N . LEU A 1 190 ? 10.095 -13.601 -13.959 1.00 97.31 190 LEU A N 1
ATOM 1456 C CA . LEU A 1 190 ? 11.482 -13.821 -14.353 1.00 97.31 190 LEU A CA 1
ATOM 1457 C C . LEU A 1 190 ? 12.305 -14.146 -13.106 1.00 97.31 190 LEU A C 1
ATOM 1459 O O . LEU A 1 190 ? 12.419 -13.311 -12.207 1.00 97.31 190 LEU A O 1
ATOM 1463 N N . VAL A 1 191 ? 12.883 -15.343 -13.067 1.00 97.00 191 VAL A N 1
ATOM 1464 C CA . VAL A 1 191 ? 13.750 -15.797 -11.981 1.00 97.00 191 VAL A CA 1
ATOM 1465 C C . VAL A 1 191 ? 15.169 -15.969 -12.502 1.00 97.00 191 VAL A C 1
ATOM 1467 O O . VAL A 1 191 ? 15.396 -16.716 -13.451 1.00 97.00 191 VAL A O 1
ATOM 1470 N N . ARG A 1 192 ? 16.120 -15.266 -11.888 1.00 93.44 192 ARG A N 1
ATOM 1471 C CA . ARG A 1 192 ? 17.530 -15.243 -12.305 1.00 93.44 192 ARG A CA 1
ATOM 1472 C C . ARG A 1 192 ? 18.452 -15.327 -11.094 1.00 93.44 192 ARG A C 1
ATOM 1474 O O . ARG A 1 192 ? 18.062 -14.958 -9.982 1.00 93.44 192 ARG A O 1
ATOM 1481 N N . LEU A 1 193 ? 19.697 -15.750 -11.293 1.00 88.19 193 LEU A N 1
ATOM 1482 C CA . LEU A 1 193 ? 20.723 -15.574 -10.262 1.00 88.19 193 LEU A CA 1
ATOM 1483 C C . LEU A 1 193 ? 20.948 -14.074 -9.995 1.00 88.19 193 LEU A C 1
ATOM 1485 O O . LEU A 1 193 ? 20.860 -13.614 -8.856 1.00 88.19 193 LEU A O 1
ATOM 1489 N N . GLU A 1 194 ? 21.156 -13.321 -11.070 1.00 85.31 194 GLU A N 1
ATOM 1490 C CA . GLU A 1 194 ? 21.238 -11.864 -11.156 1.00 85.31 194 GLU A CA 1
ATOM 1491 C C . GLU A 1 194 ? 20.800 -11.432 -12.565 1.00 85.31 194 GLU A C 1
ATOM 1493 O O . GLU A 1 194 ? 20.816 -12.249 -13.483 1.00 85.31 194 GLU A O 1
ATOM 1498 N N . THR A 1 195 ? 20.366 -10.181 -12.748 1.00 86.62 195 THR A N 1
ATOM 1499 C CA . THR A 1 195 ? 20.013 -9.670 -14.085 1.00 86.62 195 THR A CA 1
ATOM 1500 C C . THR A 1 195 ? 21.115 -8.791 -14.658 1.00 86.62 195 THR A C 1
ATOM 1502 O O . THR A 1 195 ? 21.812 -8.094 -13.916 1.00 86.62 195 THR A O 1
ATOM 1505 N N . SER A 1 196 ? 21.219 -8.770 -15.983 1.00 80.75 196 SER A N 1
ATOM 1506 C CA . SER A 1 196 ? 22.112 -7.897 -16.749 1.00 80.75 196 SER A CA 1
ATOM 1507 C C . SER A 1 196 ? 21.315 -7.025 -17.739 1.00 80.75 196 SER A C 1
ATOM 1509 O O . SER A 1 196 ? 20.110 -7.234 -17.907 1.00 80.75 196 SER A O 1
ATOM 1511 N N . PRO A 1 197 ? 21.947 -6.051 -18.421 1.00 76.38 197 PRO A N 1
ATOM 1512 C CA . PRO A 1 197 ? 21.287 -5.268 -19.469 1.00 76.38 197 PRO A CA 1
ATOM 1513 C C . PRO A 1 197 ? 20.697 -6.104 -20.618 1.00 76.38 197 PRO A C 1
ATOM 1515 O O . PRO A 1 197 ? 19.780 -5.648 -21.292 1.00 76.38 197 PRO A O 1
ATOM 1518 N N . GLU A 1 198 ? 21.184 -7.328 -20.834 1.00 81.88 198 GLU A N 1
ATOM 1519 C CA . GLU A 1 198 ? 20.662 -8.243 -21.861 1.00 81.88 198 GLU A CA 1
ATOM 1520 C C . GLU A 1 198 ? 19.288 -8.819 -21.472 1.00 81.88 198 GLU A C 1
ATOM 1522 O O . GLU A 1 198 ? 18.522 -9.244 -22.331 1.00 81.88 198 GLU A O 1
ATOM 1527 N N . ASP A 1 199 ? 18.929 -8.769 -20.184 1.00 86.75 199 ASP A N 1
ATOM 1528 C CA . ASP A 1 199 ? 17.663 -9.299 -19.675 1.00 86.75 199 ASP A CA 1
ATOM 1529 C C . ASP A 1 199 ? 16.486 -8.305 -19.783 1.00 86.75 199 ASP A C 1
ATOM 1531 O O . ASP A 1 199 ? 15.359 -8.651 -19.410 1.00 86.75 199 ASP A O 1
ATOM 1535 N N . ILE A 1 200 ? 16.712 -7.073 -20.267 1.00 85.62 200 ILE A N 1
ATOM 1536 C CA . ILE A 1 200 ? 15.724 -5.975 -20.229 1.00 85.62 200 ILE A CA 1
ATOM 1537 C C . ILE A 1 200 ? 14.393 -6.376 -20.870 1.00 85.62 200 ILE A C 1
ATOM 1539 O O . ILE A 1 200 ? 13.344 -6.171 -20.258 1.00 85.62 200 ILE A O 1
ATOM 1543 N N . ASP A 1 201 ? 14.406 -6.991 -22.051 1.00 86.38 201 ASP A N 1
ATOM 1544 C CA . ASP A 1 201 ? 13.172 -7.390 -22.737 1.00 86.38 201 ASP A CA 1
ATOM 1545 C C . ASP A 1 201 ? 12.357 -8.403 -21.916 1.00 86.38 201 ASP A C 1
ATOM 1547 O O . ASP A 1 201 ? 11.129 -8.310 -21.829 1.00 86.38 201 ASP A O 1
ATOM 1551 N N . GLY A 1 202 ? 13.038 -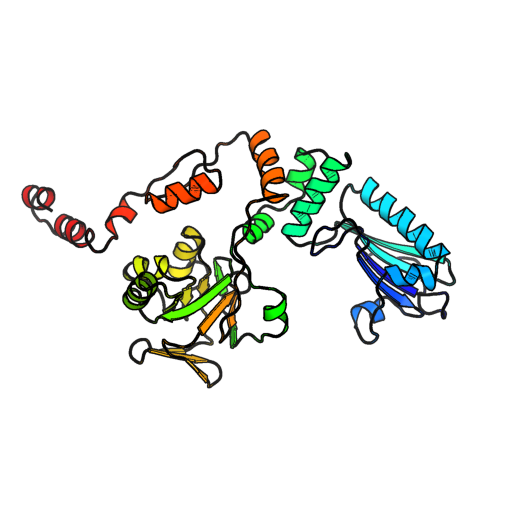9.343 -21.257 1.00 90.69 202 GLY A N 1
ATOM 1552 C CA . GLY A 1 202 ? 12.412 -10.317 -20.367 1.00 90.69 202 GLY A CA 1
ATOM 1553 C C . GLY A 1 202 ? 11.854 -9.679 -19.097 1.00 90.69 202 GLY A C 1
ATOM 1554 O O . GLY A 1 202 ? 10.742 -10.001 -18.673 1.00 90.69 202 GLY A O 1
ATOM 1555 N N . MET A 1 203 ? 12.581 -8.721 -18.519 1.00 91.19 203 MET A N 1
ATOM 1556 C CA . MET A 1 203 ? 12.123 -7.926 -17.373 1.00 91.19 203 MET A CA 1
ATOM 1557 C C . MET A 1 203 ? 10.872 -7.109 -17.738 1.00 91.19 203 MET A C 1
ATOM 1559 O O . MET A 1 203 ? 9.897 -7.066 -16.981 1.00 91.19 203 MET A O 1
ATOM 1563 N N . VAL A 1 204 ? 10.843 -6.521 -18.937 1.00 86.00 204 VAL A N 1
ATOM 1564 C CA . VAL A 1 204 ? 9.687 -5.789 -19.479 1.00 86.00 204 VAL A CA 1
ATOM 1565 C C . VAL A 1 204 ? 8.510 -6.716 -19.797 1.00 86.00 204 VAL A C 1
ATOM 1567 O O . VAL A 1 204 ? 7.362 -6.272 -19.713 1.00 86.00 204 VAL A O 1
ATOM 1570 N N . ALA A 1 205 ? 8.744 -7.995 -20.074 1.00 91.62 205 ALA A N 1
ATOM 1571 C CA . ALA A 1 205 ? 7.695 -8.985 -20.315 1.00 91.62 205 ALA A CA 1
ATOM 1572 C C . ALA A 1 205 ? 7.100 -9.595 -19.026 1.00 91.62 205 ALA A C 1
ATOM 1574 O O . ALA A 1 205 ? 5.911 -9.899 -18.983 1.00 91.62 205 ALA A O 1
ATOM 1575 N N . ALA A 1 206 ? 7.887 -9.752 -17.958 1.00 95.38 206 ALA A N 1
ATOM 1576 C CA . ALA A 1 206 ? 7.466 -10.467 -16.746 1.00 95.38 206 ALA A CA 1
ATOM 1577 C C . ALA A 1 206 ? 6.568 -9.650 -15.795 1.00 95.38 206 ALA A C 1
ATOM 1579 O O . ALA A 1 206 ? 6.777 -8.462 -15.609 1.00 95.38 206 ALA A O 1
ATOM 1580 N N . GLU A 1 207 ? 5.605 -10.263 -15.111 1.00 94.00 207 GLU A N 1
ATOM 1581 C CA . GLU A 1 207 ? 4.780 -9.599 -14.083 1.00 94.00 207 GLU A CA 1
ATOM 1582 C C . GLU A 1 207 ? 5.620 -9.139 -12.880 1.00 94.00 207 GLU A C 1
ATOM 1584 O O . GLU A 1 207 ? 5.338 -8.110 -12.267 1.00 94.00 207 GLU A O 1
ATOM 1589 N N . GLY A 1 208 ? 6.681 -9.883 -12.564 1.00 95.12 208 GLY A N 1
ATOM 1590 C CA . GLY A 1 208 ? 7.637 -9.544 -11.520 1.00 95.12 208 GLY A CA 1
ATOM 1591 C C . GLY A 1 208 ? 8.983 -10.225 -11.727 1.00 95.12 208 GLY A C 1
ATOM 1592 O O . GLY A 1 208 ? 9.129 -11.102 -12.583 1.00 95.12 208 GLY A O 1
ATOM 1593 N N . ILE A 1 209 ? 9.970 -9.791 -10.949 1.00 97.12 209 ILE A N 1
ATOM 1594 C CA . ILE A 1 209 ? 11.358 -10.246 -11.044 1.00 97.12 209 ILE A CA 1
ATOM 1595 C C . ILE A 1 209 ? 11.807 -10.768 -9.679 1.00 97.12 209 ILE A C 1
ATOM 1597 O O . ILE A 1 209 ? 11.607 -10.113 -8.654 1.00 97.12 209 ILE A O 1
ATOM 1601 N N . LEU A 1 210 ? 12.431 -11.940 -9.671 1.00 97.00 210 LEU A N 1
ATOM 1602 C CA . LEU A 1 210 ? 13.037 -12.543 -8.492 1.00 97.00 210 LEU A CA 1
ATOM 1603 C C . LEU A 1 210 ? 14.511 -12.816 -8.777 1.00 97.00 210 LEU A C 1
ATOM 1605 O O . LEU A 1 210 ? 14.836 -13.520 -9.734 1.00 97.00 210 LEU A O 1
ATOM 1609 N N . THR A 1 211 ? 15.400 -12.298 -7.932 1.00 94.56 211 THR A N 1
ATOM 1610 C CA . THR A 1 211 ? 16.829 -12.620 -8.019 1.00 94.56 211 THR A CA 1
ATOM 1611 C C . THR A 1 211 ? 17.355 -13.276 -6.754 1.00 94.56 211 THR A C 1
ATOM 1613 O O . THR A 1 211 ? 16.973 -12.915 -5.638 1.00 94.56 211 THR A O 1
ATOM 1616 N N . VAL A 1 212 ? 18.266 -14.238 -6.921 1.00 90.38 212 VAL A N 1
ATOM 1617 C CA . VAL A 1 212 ? 18.966 -14.892 -5.800 1.00 90.38 212 VAL A CA 1
ATOM 1618 C C . VAL A 1 212 ? 19.994 -13.946 -5.184 1.00 90.38 212 VAL A C 1
ATOM 1620 O O . VAL A 1 212 ? 20.133 -13.873 -3.963 1.00 90.38 212 VAL A O 1
ATOM 1623 N N . ARG A 1 213 ? 20.708 -13.197 -6.031 1.00 80.94 213 ARG A N 1
ATOM 1624 C CA . ARG A 1 213 ? 21.739 -12.228 -5.649 1.00 80.94 213 ARG A CA 1
ATOM 1625 C C . ARG A 1 213 ? 21.288 -10.798 -5.939 1.00 80.94 213 ARG A C 1
ATOM 1627 O O . ARG A 1 213 ? 20.317 -10.553 -6.654 1.00 80.94 213 ARG A O 1
ATOM 1634 N N . GLY A 1 214 ? 22.025 -9.845 -5.376 1.00 71.12 214 GLY A N 1
ATOM 1635 C CA . GLY A 1 214 ? 21.798 -8.416 -5.572 1.00 71.12 214 GLY A CA 1
ATOM 1636 C C . GLY A 1 214 ? 21.060 -7.751 -4.412 1.00 71.12 214 GLY A C 1
ATOM 1637 O O . GLY A 1 214 ? 20.178 -8.327 -3.786 1.00 71.12 214 GLY A O 1
ATOM 1638 N N . GLY A 1 215 ? 21.458 -6.514 -4.113 1.00 64.38 215 GLY A N 1
ATOM 1639 C CA . GLY A 1 215 ? 20.835 -5.684 -3.084 1.00 64.38 215 GLY A CA 1
ATOM 1640 C C . GLY A 1 215 ? 19.763 -4.742 -3.634 1.00 64.38 215 GLY A C 1
ATOM 1641 O O . GLY A 1 215 ? 19.405 -4.779 -4.813 1.00 64.38 215 GLY A O 1
ATOM 1642 N N . MET A 1 216 ? 19.324 -3.807 -2.790 1.00 59.84 216 MET A N 1
ATOM 1643 C CA . MET A 1 216 ? 18.359 -2.753 -3.139 1.00 59.84 216 MET A CA 1
ATOM 1644 C C . MET A 1 216 ? 18.818 -1.830 -4.283 1.00 59.84 216 MET A C 1
ATOM 1646 O O . MET A 1 216 ? 17.992 -1.153 -4.893 1.00 59.84 216 MET A O 1
ATOM 1650 N N . THR A 1 217 ? 20.115 -1.794 -4.584 1.00 61.34 217 THR A N 1
ATOM 1651 C CA . THR A 1 217 ? 20.741 -0.997 -5.656 1.00 61.34 217 THR A CA 1
ATOM 1652 C C . THR A 1 217 ? 21.230 -1.845 -6.833 1.00 61.34 217 THR A C 1
ATOM 1654 O O . THR A 1 217 ? 21.910 -1.332 -7.716 1.00 61.34 217 THR A O 1
ATOM 1657 N N . SER A 1 218 ? 20.901 -3.139 -6.861 1.00 63.47 218 SER A N 1
ATOM 1658 C CA . SER A 1 218 ? 21.245 -4.028 -7.976 1.00 63.47 218 SER A CA 1
ATOM 1659 C C . SER A 1 218 ? 20.545 -3.624 -9.276 1.00 63.47 218 SER A C 1
ATOM 1661 O O . SER A 1 218 ? 19.528 -2.926 -9.253 1.00 63.47 218 SER A O 1
ATOM 1663 N N . HIS A 1 219 ? 21.061 -4.111 -10.408 1.00 75.12 219 HIS A N 1
ATOM 1664 C CA . HIS A 1 219 ? 20.469 -3.885 -11.728 1.00 75.12 219 HIS A CA 1
ATOM 1665 C C . HIS A 1 219 ? 18.964 -4.215 -11.743 1.00 75.12 219 HIS A C 1
ATOM 1667 O O . HIS A 1 219 ? 18.148 -3.357 -12.079 1.00 75.12 219 HIS A O 1
ATOM 1673 N N . ALA A 1 220 ? 18.584 -5.401 -11.249 1.00 69.69 220 ALA A N 1
ATOM 1674 C CA . ALA A 1 220 ? 17.188 -5.818 -11.111 1.00 69.69 220 ALA A CA 1
ATOM 1675 C C . ALA A 1 220 ? 16.341 -4.818 -10.312 1.00 69.69 220 ALA A C 1
ATOM 1677 O O . ALA A 1 220 ? 15.244 -4.462 -10.736 1.00 69.69 220 ALA A O 1
ATOM 1678 N N . ALA A 1 221 ? 16.849 -4.344 -9.173 1.00 64.69 221 ALA A N 1
ATOM 1679 C CA . ALA A 1 221 ? 16.127 -3.433 -8.293 1.00 64.69 221 ALA A CA 1
ATOM 1680 C C . ALA A 1 221 ? 15.923 -2.044 -8.919 1.00 64.69 221 ALA A C 1
ATOM 1682 O O . ALA A 1 221 ? 14.833 -1.479 -8.842 1.00 64.69 221 ALA A O 1
ATOM 1683 N N . VAL A 1 222 ? 16.963 -1.488 -9.545 1.00 62.78 222 VAL A N 1
ATOM 1684 C CA . VAL A 1 222 ? 16.912 -0.153 -10.160 1.00 62.78 222 VAL A CA 1
ATOM 1685 C C . VAL A 1 222 ? 15.986 -0.150 -11.373 1.00 62.78 222 VAL A C 1
ATOM 1687 O O . VAL A 1 222 ? 15.118 0.718 -11.477 1.00 62.78 222 VAL A O 1
ATOM 1690 N N . VAL A 1 223 ? 16.132 -1.140 -12.256 1.00 72.94 223 VAL A N 1
ATOM 1691 C CA . VAL A 1 223 ? 15.335 -1.243 -13.483 1.00 72.94 223 VAL A CA 1
ATOM 1692 C C . VAL A 1 223 ? 13.873 -1.558 -13.159 1.00 72.94 223 VAL A C 1
ATOM 1694 O O . VAL A 1 223 ? 12.983 -0.893 -13.684 1.00 72.94 223 VAL A O 1
ATOM 1697 N N . ALA A 1 224 ? 13.602 -2.492 -12.239 1.00 76.31 224 ALA A N 1
ATOM 1698 C CA . ALA A 1 224 ? 12.229 -2.826 -11.858 1.00 76.31 224 ALA A CA 1
ATOM 1699 C C . ALA A 1 224 ? 11.484 -1.643 -11.227 1.00 76.31 224 ALA A C 1
ATOM 1701 O O . ALA A 1 224 ? 10.321 -1.423 -11.564 1.00 76.31 224 ALA A O 1
ATOM 1702 N N . ARG A 1 225 ? 12.154 -0.841 -10.382 1.00 75.19 225 ARG A N 1
ATOM 1703 C CA . ARG A 1 225 ? 11.566 0.397 -9.842 1.00 75.19 225 ARG A CA 1
ATOM 1704 C C . ARG A 1 225 ? 11.260 1.408 -10.937 1.00 75.19 225 ARG A C 1
ATOM 1706 O O . ARG A 1 225 ? 10.178 1.981 -10.934 1.00 75.19 225 ARG A O 1
ATOM 1713 N N . GLY A 1 226 ? 12.178 1.595 -11.888 1.00 62.38 226 GLY A N 1
ATOM 1714 C CA . GLY A 1 226 ? 11.951 2.476 -13.036 1.00 62.38 226 GLY A CA 1
ATOM 1715 C C . GLY A 1 226 ? 10.747 2.054 -13.886 1.00 62.38 226 GLY A C 1
ATOM 1716 O O . GLY A 1 226 ? 10.032 2.908 -14.394 1.00 62.38 226 GLY A O 1
ATOM 1717 N N . MET A 1 227 ? 10.494 0.746 -13.988 1.00 73.81 227 MET A N 1
ATOM 1718 C CA . MET A 1 227 ? 9.361 0.173 -14.726 1.00 73.81 227 MET A CA 1
ATOM 1719 C C . MET A 1 227 ? 8.077 0.028 -13.891 1.00 73.81 227 MET A C 1
ATOM 1721 O O . MET A 1 227 ? 7.064 -0.420 -14.426 1.00 73.81 227 MET A O 1
ATOM 1725 N N . GLY A 1 228 ? 8.110 0.328 -12.587 1.00 73.06 228 GLY A N 1
ATOM 1726 C CA . GLY A 1 228 ? 6.984 0.101 -11.673 1.00 73.06 228 GLY A CA 1
ATOM 1727 C C . GLY A 1 228 ? 6.598 -1.375 -11.500 1.00 73.06 228 GLY A C 1
ATOM 1728 O O . GLY A 1 228 ? 5.443 -1.676 -11.193 1.00 73.06 228 GLY A O 1
ATOM 1729 N N . LYS A 1 229 ? 7.538 -2.302 -11.722 1.00 85.69 229 LYS A N 1
ATOM 1730 C CA . LYS A 1 229 ? 7.309 -3.750 -11.616 1.00 85.69 229 LYS A CA 1
ATOM 1731 C C . LYS A 1 229 ? 7.709 -4.292 -10.259 1.00 85.69 229 LYS A C 1
ATOM 1733 O O . LYS A 1 229 ? 8.728 -3.883 -9.708 1.00 85.69 229 LYS A O 1
ATOM 1738 N N . CYS A 1 230 ? 6.957 -5.276 -9.776 1.00 90.81 230 CYS A N 1
ATOM 1739 C CA . CYS A 1 230 ? 7.273 -5.991 -8.545 1.00 90.81 230 CYS A CA 1
ATOM 1740 C C . CYS A 1 230 ? 8.647 -6.664 -8.656 1.00 90.81 230 CYS A C 1
ATOM 1742 O O . CYS A 1 230 ? 8.917 -7.396 -9.613 1.00 90.81 230 CYS A O 1
ATOM 1744 N N . CYS A 1 231 ? 9.508 -6.455 -7.663 1.00 91.69 231 CYS A N 1
ATOM 1745 C CA . CYS A 1 231 ? 10.822 -7.083 -7.620 1.00 91.69 231 CYS A CA 1
ATOM 1746 C C . CYS A 1 231 ? 11.203 -7.477 -6.198 1.00 91.69 231 CYS A C 1
ATOM 1748 O O . CYS A 1 231 ? 11.172 -6.651 -5.283 1.00 91.69 231 CYS A O 1
ATOM 1750 N N . VAL A 1 232 ? 11.618 -8.732 -6.045 1.00 94.19 232 VAL A N 1
ATOM 1751 C CA . VAL A 1 232 ? 12.239 -9.259 -4.830 1.00 94.19 232 VAL A CA 1
ATOM 1752 C C . VAL A 1 232 ? 13.675 -9.630 -5.182 1.00 94.19 232 VAL A C 1
ATOM 1754 O O . VAL A 1 232 ? 13.911 -10.541 -5.972 1.00 94.19 232 VAL A O 1
ATOM 1757 N N . ALA A 1 233 ? 14.642 -8.912 -4.617 1.00 87.31 233 ALA A N 1
ATOM 1758 C CA . ALA A 1 233 ? 16.057 -9.127 -4.917 1.00 87.31 233 ALA A CA 1
ATOM 1759 C C . ALA A 1 233 ? 16.779 -9.823 -3.759 1.00 87.31 233 ALA A C 1
ATOM 1761 O O . ALA A 1 233 ? 16.360 -9.721 -2.607 1.00 87.31 233 ALA A O 1
ATOM 1762 N N . GLY A 1 234 ? 17.886 -10.505 -4.043 1.00 87.06 234 GLY A N 1
ATOM 1763 C CA . GLY A 1 234 ? 18.759 -11.051 -2.999 1.00 87.06 234 GLY A CA 1
ATOM 1764 C C . GLY A 1 234 ? 18.119 -12.164 -2.165 1.00 87.06 234 GLY A C 1
ATOM 1765 O O . GLY A 1 234 ? 18.376 -12.265 -0.964 1.00 87.06 234 GLY A O 1
ATOM 1766 N N . CYS A 1 235 ? 17.251 -12.980 -2.763 1.00 90.94 235 CYS A N 1
ATOM 1767 C CA . CYS A 1 235 ? 16.598 -14.090 -2.079 1.00 90.94 235 CYS A CA 1
ATOM 1768 C C . CYS A 1 235 ? 17.533 -15.308 -1.973 1.00 90.94 235 CYS A C 1
ATOM 1770 O O . CYS A 1 235 ? 17.338 -16.328 -2.629 1.00 90.94 235 CYS A O 1
ATOM 1772 N N . GLY A 1 236 ? 18.554 -15.210 -1.116 1.00 86.19 236 GLY A N 1
ATOM 1773 C CA . GLY A 1 236 ? 19.583 -16.248 -0.950 1.00 86.19 236 GLY A CA 1
ATOM 1774 C C . GLY A 1 236 ? 19.082 -17.596 -0.408 1.00 86.19 236 GLY A C 1
ATOM 1775 O O . GLY A 1 236 ? 19.828 -18.568 -0.411 1.00 86.19 236 GLY A O 1
ATOM 1776 N N . GLN A 1 237 ? 17.828 -17.671 0.049 1.00 88.75 237 GLN A N 1
ATOM 1777 C CA . GLN A 1 237 ? 17.169 -18.925 0.442 1.00 88.75 237 GLN A CA 1
ATOM 1778 C C . GLN A 1 237 ? 16.785 -19.799 -0.763 1.00 88.75 237 GLN A C 1
ATOM 1780 O O . GLN A 1 237 ? 16.503 -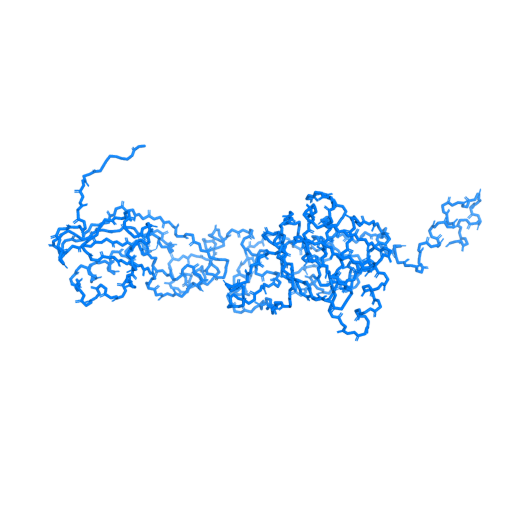20.985 -0.595 1.00 88.75 237 GLN A O 1
ATOM 1785 N N . ILE A 1 238 ? 16.746 -19.210 -1.958 1.00 91.25 238 ILE A N 1
ATOM 1786 C CA . ILE A 1 238 ? 16.368 -19.873 -3.199 1.00 91.25 238 ILE A CA 1
ATOM 1787 C C . ILE A 1 238 ? 17.635 -20.233 -3.972 1.00 91.25 238 ILE A C 1
ATOM 1789 O O . ILE A 1 238 ? 18.502 -19.390 -4.192 1.00 91.25 238 ILE A O 1
ATOM 1793 N N . ASN A 1 239 ? 17.716 -21.481 -4.425 1.00 92.88 239 ASN A N 1
ATOM 1794 C CA . ASN A 1 239 ? 18.737 -21.927 -5.361 1.00 92.88 239 ASN A CA 1
ATOM 1795 C C . ASN A 1 239 ? 18.132 -22.027 -6.767 1.00 92.88 239 ASN A C 1
ATOM 1797 O O . ASN A 1 239 ? 17.084 -22.651 -6.941 1.00 92.88 239 ASN A O 1
ATOM 1801 N N . VAL A 1 240 ? 18.772 -21.405 -7.753 1.00 91.94 240 VAL A N 1
ATOM 1802 C CA . VAL A 1 240 ? 18.310 -21.372 -9.143 1.00 91.94 240 VAL A CA 1
ATOM 1803 C C . VAL A 1 240 ? 19.367 -22.020 -10.020 1.00 91.94 240 VAL A C 1
ATOM 1805 O O . VAL A 1 240 ? 20.509 -21.569 -10.055 1.00 91.94 240 VAL A O 1
ATOM 1808 N N . ASP A 1 241 ? 18.954 -23.053 -10.743 1.00 91.44 241 ASP A N 1
ATOM 1809 C CA . ASP A 1 241 ? 19.717 -23.688 -11.808 1.00 91.44 241 ASP A CA 1
ATOM 1810 C C . ASP A 1 241 ? 19.060 -23.320 -13.143 1.00 91.44 241 ASP A C 1
ATOM 1812 O O . ASP A 1 241 ? 17.985 -23.819 -13.498 1.00 91.44 241 ASP A O 1
ATOM 1816 N N . GLU A 1 242 ? 19.675 -22.371 -13.845 1.00 87.00 242 GLU A N 1
ATOM 1817 C CA . GLU A 1 242 ? 19.146 -21.803 -15.087 1.00 87.00 242 GLU A CA 1
ATOM 1818 C C . GLU A 1 242 ? 19.256 -22.785 -16.264 1.00 87.00 242 GLU A C 1
ATOM 1820 O O . GLU A 1 242 ? 18.369 -22.805 -17.121 1.00 87.00 242 GLU A O 1
ATOM 1825 N N . GLU A 1 243 ? 20.284 -23.644 -16.278 1.00 88.50 243 GLU A N 1
ATOM 1826 C CA . GLU A 1 243 ? 20.473 -24.673 -17.308 1.00 88.50 243 GLU A CA 1
ATOM 1827 C C . GLU A 1 243 ? 19.461 -25.807 -17.139 1.00 88.50 243 GLU A C 1
ATOM 1829 O O . GLU A 1 243 ? 18.766 -26.182 -18.089 1.00 88.50 243 GLU A O 1
ATOM 1834 N N . ALA A 1 244 ? 19.308 -26.311 -15.911 1.00 91.56 244 ALA A N 1
ATOM 1835 C CA . ALA A 1 244 ? 18.328 -27.347 -15.603 1.00 91.56 244 ALA A CA 1
ATOM 1836 C C . ALA A 1 244 ? 16.886 -26.812 -15.535 1.00 91.56 244 ALA A C 1
ATOM 1838 O O . ALA A 1 244 ? 15.949 -27.612 -15.439 1.00 91.56 244 ALA A O 1
ATOM 1839 N N . LYS A 1 245 ? 16.700 -25.483 -15.579 1.00 92.75 245 LYS A N 1
ATOM 1840 C CA . LYS A 1 245 ? 15.418 -24.773 -15.428 1.00 92.75 245 LYS A CA 1
ATOM 1841 C C . LYS A 1 245 ? 14.674 -25.177 -14.156 1.00 92.75 245 LYS A C 1
ATOM 1843 O O . LYS A 1 245 ? 13.496 -25.555 -14.198 1.00 92.75 245 LYS A O 1
ATOM 1848 N N . LYS A 1 246 ? 15.387 -25.128 -13.029 1.00 94.31 246 LYS A N 1
ATOM 1849 C CA . LYS A 1 246 ? 14.890 -25.537 -11.712 1.00 94.31 246 LYS A CA 1
ATOM 1850 C C . LYS A 1 246 ? 15.148 -24.470 -10.659 1.00 94.31 246 LYS A C 1
ATOM 1852 O O . LYS A 1 246 ? 16.231 -23.906 -10.559 1.00 94.31 246 LYS A O 1
ATOM 1857 N N . LEU A 1 247 ? 14.145 -24.258 -9.823 1.00 94.31 247 LEU A N 1
ATOM 1858 C CA . LEU A 1 247 ? 14.196 -23.436 -8.624 1.00 94.31 247 LEU A CA 1
ATOM 1859 C C . LEU A 1 247 ? 14.007 -24.355 -7.424 1.00 94.31 247 LEU A C 1
ATOM 1861 O O . LEU A 1 247 ? 13.042 -25.109 -7.388 1.00 94.31 247 LEU A O 1
ATOM 1865 N N . THR A 1 248 ? 14.895 -24.304 -6.438 1.00 95.19 248 THR A N 1
ATOM 1866 C CA . THR A 1 248 ? 14.797 -25.131 -5.228 1.00 95.19 248 THR A CA 1
ATOM 1867 C C . THR A 1 248 ? 14.790 -24.265 -3.975 1.00 95.19 248 THR A C 1
ATOM 1869 O O . THR A 1 248 ? 15.637 -23.388 -3.816 1.00 95.19 248 THR A O 1
ATOM 1872 N N . VAL A 1 249 ? 13.845 -24.525 -3.070 1.00 94.31 249 VAL A N 1
ATOM 1873 C CA . VAL A 1 249 ? 13.755 -23.868 -1.758 1.00 94.31 249 VAL A CA 1
ATOM 1874 C C . VAL A 1 249 ? 13.100 -24.801 -0.744 1.00 94.31 249 VAL A C 1
ATOM 1876 O O . VAL A 1 249 ? 12.114 -25.472 -1.047 1.00 94.31 249 VAL A O 1
ATOM 1879 N N . GLY A 1 250 ? 13.672 -24.887 0.461 1.00 86.56 250 GLY A N 1
ATOM 1880 C CA . GLY A 1 250 ? 13.116 -25.703 1.549 1.00 86.56 250 GLY A CA 1
ATOM 1881 C C . GLY A 1 250 ? 12.921 -27.185 1.198 1.00 86.56 250 GLY A C 1
ATOM 1882 O O . GLY A 1 250 ? 11.975 -27.803 1.674 1.00 86.56 250 GLY A O 1
ATOM 1883 N N . GLY A 1 251 ? 13.765 -27.744 0.322 1.00 87.00 251 GLY A N 1
ATOM 1884 C CA . GLY A 1 251 ? 13.672 -29.138 -0.135 1.00 87.00 251 GLY A CA 1
ATOM 1885 C C . GLY A 1 251 ? 12.627 -29.411 -1.226 1.00 87.00 251 GLY A C 1
ATOM 1886 O O . GLY A 1 251 ? 12.515 -30.549 -1.671 1.00 87.00 251 GLY A O 1
ATOM 1887 N N . LYS A 1 252 ? 11.888 -28.394 -1.688 1.00 92.94 252 LYS A N 1
ATOM 1888 C CA . LYS A 1 252 ? 10.981 -28.488 -2.842 1.00 92.94 252 LYS A CA 1
ATOM 1889 C C . LYS A 1 252 ? 11.636 -27.920 -4.096 1.00 92.94 252 LYS A C 1
ATOM 1891 O O . LYS A 1 252 ? 12.369 -26.935 -4.010 1.00 92.94 252 LYS A O 1
ATOM 1896 N N . THR A 1 253 ? 11.312 -28.497 -5.251 1.00 94.81 253 THR A N 1
ATOM 1897 C CA . THR A 1 253 ? 11.787 -28.043 -6.563 1.00 94.81 253 THR A CA 1
ATOM 1898 C C . THR A 1 253 ? 10.614 -27.632 -7.443 1.00 94.81 253 THR A C 1
ATOM 1900 O O . THR A 1 253 ? 9.627 -28.356 -7.534 1.00 94.81 253 THR A O 1
ATOM 1903 N N . TYR A 1 254 ? 10.766 -26.496 -8.115 1.00 95.75 254 TYR A N 1
ATOM 1904 C CA . TYR A 1 254 ? 9.810 -25.886 -9.030 1.00 95.75 254 TYR A CA 1
ATOM 1905 C C . TYR A 1 254 ? 10.464 -25.707 -10.401 1.00 95.75 254 TYR A C 1
ATOM 1907 O O . TYR A 1 254 ? 11.661 -25.426 -10.503 1.00 95.75 254 TYR A O 1
ATOM 1915 N N . GLY A 1 255 ? 9.685 -25.868 -11.460 1.00 94.81 255 GLY A N 1
ATOM 1916 C CA . GLY A 1 255 ? 10.097 -25.680 -12.843 1.00 94.81 255 GLY A CA 1
ATOM 1917 C C . GLY A 1 255 ? 9.258 -24.629 -13.564 1.00 94.81 255 GLY A C 1
ATOM 1918 O O . GLY A 1 255 ? 8.450 -23.908 -12.987 1.00 94.81 255 GLY A O 1
ATOM 1919 N N . LYS A 1 256 ? 9.429 -24.566 -14.885 1.00 92.31 256 LYS A N 1
ATOM 1920 C CA . LYS A 1 256 ? 8.824 -23.535 -15.750 1.00 92.31 256 LYS A CA 1
ATOM 1921 C C . LYS A 1 256 ? 7.287 -23.471 -15.746 1.00 92.31 256 LYS A C 1
ATOM 1923 O O . LYS A 1 256 ? 6.705 -22.467 -16.160 1.00 92.31 256 LYS A O 1
ATOM 1928 N N . ASN A 1 257 ? 6.624 -24.558 -15.355 1.00 92.94 257 ASN A N 1
ATOM 1929 C CA . ASN A 1 257 ? 5.164 -24.656 -15.356 1.00 92.94 257 ASN A CA 1
ATOM 1930 C C . ASN A 1 257 ? 4.543 -24.286 -14.006 1.00 92.94 257 ASN A C 1
ATOM 1932 O O . ASN A 1 257 ? 3.331 -24.079 -13.946 1.00 92.94 257 ASN A O 1
ATOM 1936 N N . ASP A 1 258 ? 5.362 -24.198 -12.960 1.00 95.69 258 ASP A N 1
ATOM 1937 C CA . ASP A 1 258 ? 4.907 -23.885 -11.617 1.00 95.69 258 ASP A CA 1
ATOM 1938 C C . ASP A 1 258 ? 4.700 -22.382 -11.459 1.00 95.69 258 ASP A C 1
ATOM 1940 O O . ASP A 1 258 ? 5.374 -21.560 -12.094 1.00 95.69 258 ASP A O 1
ATOM 1944 N N . TYR A 1 259 ? 3.735 -22.036 -10.613 1.00 95.12 259 TYR A N 1
ATOM 1945 C CA . TYR A 1 259 ? 3.434 -20.655 -10.278 1.00 95.12 259 TYR A CA 1
ATOM 1946 C C . TYR A 1 259 ? 4.314 -20.168 -9.140 1.00 95.12 259 TYR A C 1
ATOM 1948 O O . TYR A 1 259 ? 4.616 -20.896 -8.198 1.00 95.12 259 TYR A O 1
ATOM 1956 N N . ILE A 1 260 ? 4.660 -18.893 -9.217 1.00 95.62 260 ILE A N 1
ATOM 1957 C CA . ILE A 1 260 ? 5.303 -18.169 -8.140 1.00 95.62 260 ILE A CA 1
ATOM 1958 C C . ILE A 1 260 ? 4.632 -16.803 -8.011 1.00 95.62 260 ILE A C 1
ATOM 1960 O O . ILE A 1 260 ? 4.301 -16.151 -9.010 1.00 95.62 260 ILE A O 1
ATOM 1964 N N . SER A 1 261 ? 4.410 -16.378 -6.773 1.00 96.19 261 SER A N 1
ATOM 1965 C CA . SER A 1 261 ? 3.886 -15.049 -6.471 1.00 96.19 261 SER A CA 1
ATOM 1966 C C . SER A 1 261 ? 4.870 -14.284 -5.597 1.00 96.19 261 SER A C 1
ATOM 1968 O O . SER A 1 261 ? 5.483 -14.851 -4.694 1.00 96.19 261 SER A O 1
ATOM 1970 N N . LEU A 1 262 ? 5.044 -13.000 -5.889 1.00 95.56 262 LEU A N 1
ATOM 1971 C CA . LEU A 1 262 ? 6.013 -12.115 -5.254 1.00 95.56 262 LEU A CA 1
ATOM 1972 C C . LEU A 1 262 ? 5.300 -10.925 -4.623 1.00 95.56 262 LEU A C 1
ATOM 1974 O O . LEU A 1 262 ? 4.510 -10.257 -5.292 1.00 95.56 262 LEU A O 1
ATOM 1978 N N . ASP A 1 263 ? 5.626 -10.638 -3.367 1.00 92.44 263 ASP A N 1
ATOM 1979 C CA . ASP A 1 263 ? 5.294 -9.372 -2.720 1.00 92.44 263 ASP A CA 1
ATOM 1980 C C . ASP A 1 263 ? 6.550 -8.498 -2.674 1.00 92.44 263 ASP A C 1
ATOM 1982 O O . ASP A 1 263 ? 7.414 -8.644 -1.806 1.00 92.44 263 ASP A O 1
ATOM 1986 N N . GLY A 1 264 ? 6.652 -7.575 -3.623 1.00 87.38 264 GLY A N 1
ATOM 1987 C CA . GLY A 1 264 ? 7.753 -6.627 -3.731 1.00 87.38 264 GLY A CA 1
ATOM 1988 C C . GLY A 1 264 ? 7.776 -5.563 -2.630 1.00 87.38 264 GLY A C 1
ATOM 1989 O O . GLY A 1 264 ? 8.777 -4.863 -2.489 1.00 87.38 264 GLY A O 1
ATOM 1990 N N . SER A 1 265 ? 6.710 -5.446 -1.830 1.00 83.38 265 SER A N 1
ATOM 1991 C CA . SER A 1 265 ? 6.623 -4.512 -0.700 1.00 83.38 265 SER A CA 1
ATOM 1992 C C . SER A 1 265 ? 7.164 -5.125 0.594 1.00 83.38 265 SER A C 1
ATOM 1994 O O . SER A 1 265 ? 7.782 -4.428 1.399 1.00 83.38 265 SER A O 1
ATOM 1996 N N . THR A 1 266 ? 6.958 -6.428 0.803 1.00 86.50 266 THR A N 1
ATOM 1997 C CA . THR A 1 266 ? 7.425 -7.147 2.007 1.00 86.50 266 THR A CA 1
ATOM 1998 C C . THR A 1 266 ? 8.656 -8.022 1.765 1.00 86.50 266 THR A C 1
ATOM 2000 O O . THR A 1 266 ? 9.353 -8.386 2.719 1.00 86.50 266 THR A O 1
ATOM 2003 N N . GLY A 1 267 ? 8.940 -8.343 0.500 1.00 88.56 267 GLY A N 1
ATOM 2004 C CA . GLY A 1 267 ? 10.008 -9.244 0.076 1.00 88.56 267 GLY A CA 1
ATOM 2005 C C . GLY A 1 267 ? 9.622 -10.724 0.134 1.00 88.56 267 GLY A C 1
ATOM 2006 O O . GLY A 1 267 ? 10.505 -11.572 0.014 1.00 88.56 267 GLY A O 1
ATOM 2007 N N . TYR A 1 268 ? 8.349 -11.060 0.363 1.00 95.00 268 TYR A N 1
ATOM 2008 C CA . TYR A 1 268 ? 7.904 -12.452 0.452 1.00 95.00 268 TYR A CA 1
ATOM 2009 C C . TYR A 1 268 ? 7.717 -13.110 -0.918 1.00 95.00 268 TYR A C 1
ATOM 2011 O O . TYR A 1 268 ? 7.329 -12.474 -1.899 1.00 95.00 268 TYR A O 1
ATOM 2019 N N . VAL A 1 269 ? 7.978 -14.418 -0.952 1.00 95.62 269 VAL A N 1
ATOM 2020 C CA . VAL A 1 269 ? 7.826 -15.289 -2.122 1.00 95.62 269 VAL A CA 1
ATOM 2021 C C . VAL A 1 269 ? 6.889 -16.442 -1.767 1.00 95.62 269 VAL A C 1
ATOM 2023 O O . VAL A 1 269 ? 7.028 -17.041 -0.698 1.00 95.62 269 VAL A O 1
ATOM 2026 N N . TYR A 1 270 ? 5.970 -16.778 -2.669 1.00 95.12 270 TYR A N 1
ATOM 2027 C CA . TYR A 1 270 ? 4.937 -17.804 -2.496 1.00 95.12 270 TYR A CA 1
ATOM 2028 C C . TYR A 1 270 ? 4.935 -18.791 -3.673 1.00 95.12 270 TYR A C 1
ATOM 2030 O O . TYR A 1 270 ? 5.220 -18.396 -4.800 1.00 95.12 270 TYR A O 1
ATOM 2038 N N . ASP A 1 271 ? 4.599 -20.059 -3.422 1.00 92.50 271 ASP A N 1
ATOM 2039 C CA . ASP A 1 271 ? 4.727 -21.194 -4.360 1.00 92.50 271 ASP A CA 1
ATOM 2040 C C . ASP A 1 271 ? 3.468 -21.521 -5.186 1.00 92.50 271 ASP A C 1
ATOM 2042 O O . ASP A 1 271 ? 3.341 -22.607 -5.749 1.00 92.50 271 ASP A O 1
ATOM 2046 N N . HIS A 1 272 ? 2.509 -20.603 -5.252 1.00 90.12 272 HIS A N 1
ATOM 2047 C CA . HIS A 1 272 ? 1.270 -20.767 -6.012 1.00 90.12 272 HIS A CA 1
ATOM 2048 C C . HIS A 1 272 ? 0.792 -19.421 -6.543 1.00 90.12 272 HIS A C 1
ATOM 2050 O O . HIS A 1 272 ? 1.327 -18.360 -6.206 1.00 90.12 272 HIS A O 1
ATOM 2056 N N . ALA A 1 273 ? -0.219 -19.471 -7.409 1.00 91.31 273 ALA A N 1
ATOM 2057 C CA . ALA A 1 273 ? -0.856 -18.281 -7.938 1.00 91.31 273 ALA A CA 1
ATOM 2058 C C . ALA A 1 273 ? -1.690 -17.611 -6.842 1.00 91.31 273 ALA A C 1
ATOM 2060 O O . ALA A 1 273 ? -2.584 -18.244 -6.288 1.00 91.31 273 ALA A O 1
ATOM 2061 N N . ILE A 1 274 ? -1.408 -16.341 -6.563 1.00 90.38 274 ILE A N 1
ATOM 2062 C CA . ILE A 1 274 ? -2.231 -15.497 -5.697 1.00 90.38 274 ILE A CA 1
ATOM 2063 C C . ILE A 1 274 ? -2.846 -14.426 -6.584 1.00 90.38 274 ILE A C 1
ATOM 2065 O O . ILE A 1 274 ? -2.157 -13.786 -7.392 1.00 90.38 274 ILE A O 1
ATOM 2069 N N . LYS A 1 275 ? -4.153 -14.230 -6.454 1.00 88.38 275 LYS A N 1
ATOM 2070 C CA . LYS A 1 275 ? -4.889 -13.260 -7.250 1.00 88.38 275 LYS A CA 1
ATOM 2071 C C . LYS A 1 275 ? -4.356 -11.853 -6.985 1.00 88.38 275 LYS A C 1
ATOM 2073 O O . LYS A 1 275 ? -4.346 -11.372 -5.853 1.00 88.38 275 LYS A O 1
ATOM 2078 N N . THR A 1 276 ? -3.939 -11.180 -8.055 1.00 85.88 276 THR A N 1
ATOM 2079 C CA . THR A 1 276 ? -3.555 -9.769 -8.006 1.00 85.88 276 THR A CA 1
ATOM 2080 C C . THR A 1 276 ? -4.747 -8.883 -8.345 1.00 85.88 276 THR A C 1
ATOM 2082 O O . THR A 1 276 ? -5.509 -9.148 -9.280 1.00 85.88 276 THR A O 1
ATOM 2085 N N . VAL A 1 277 ? -4.907 -7.810 -7.581 1.00 79.44 277 VAL A N 1
ATOM 2086 C CA . VAL A 1 277 ? -5.913 -6.774 -7.790 1.00 79.44 277 VAL A CA 1
ATOM 2087 C C . VAL A 1 277 ? -5.194 -5.551 -8.335 1.00 79.44 277 VAL A C 1
ATOM 2089 O O . VAL A 1 277 ? -4.257 -5.040 -7.722 1.00 79.44 277 VAL A O 1
ATOM 2092 N N . ARG A 1 278 ? -5.602 -5.095 -9.523 1.00 72.62 278 ARG A N 1
ATOM 2093 C CA . ARG A 1 278 ? -5.077 -3.843 -10.071 1.00 72.62 278 ARG A CA 1
ATOM 2094 C C . ARG A 1 278 ? -5.642 -2.669 -9.277 1.00 72.62 278 ARG A C 1
ATOM 2096 O O . ARG A 1 278 ? -6.845 -2.668 -8.999 1.00 72.62 278 ARG A O 1
ATOM 2103 N N . PRO A 1 279 ? -4.815 -1.667 -8.962 1.00 68.75 279 PRO A N 1
ATOM 2104 C CA . PRO A 1 279 ? -5.310 -0.469 -8.323 1.00 68.75 279 PRO A CA 1
ATOM 2105 C C . PRO A 1 279 ? -6.280 0.249 -9.257 1.00 68.75 279 PRO A C 1
ATOM 2107 O O . PRO A 1 279 ? -6.057 0.342 -10.466 1.00 68.75 279 PRO A O 1
ATOM 2110 N N . GLN A 1 280 ? -7.370 0.753 -8.690 1.00 65.00 280 GLN A N 1
ATOM 2111 C CA . GLN A 1 280 ? -8.272 1.643 -9.403 1.00 65.00 280 GLN A CA 1
ATOM 2112 C C . GLN A 1 280 ? -7.916 3.086 -9.046 1.00 65.00 280 GLN A C 1
ATOM 2114 O O . GLN A 1 280 ? -8.030 3.492 -7.891 1.00 65.00 280 GLN A O 1
ATOM 2119 N N . ILE A 1 281 ? -7.528 3.877 -10.049 1.00 68.69 281 ILE A N 1
ATOM 2120 C CA . ILE A 1 281 ? -7.254 5.322 -9.936 1.00 68.69 281 ILE A CA 1
ATOM 2121 C C . ILE A 1 281 ? -8.587 6.099 -9.958 1.00 68.69 281 ILE A C 1
ATOM 2123 O O . ILE A 1 281 ? -8.781 7.059 -10.696 1.00 68.69 281 ILE A O 1
ATOM 2127 N N . THR A 1 282 ? -9.577 5.627 -9.204 1.00 66.62 282 THR A N 1
ATOM 2128 C CA . THR A 1 282 ? -10.943 6.166 -9.194 1.00 66.62 282 THR A CA 1
ATOM 2129 C C . THR A 1 282 ? -11.390 6.450 -7.765 1.00 66.62 282 THR A C 1
ATOM 2131 O O . THR A 1 282 ? -10.808 5.957 -6.799 1.00 66.62 282 THR A O 1
ATOM 2134 N N . GLY A 1 283 ? -12.440 7.254 -7.605 1.00 84.31 283 GLY A N 1
ATOM 2135 C CA . GLY A 1 283 ? -12.982 7.587 -6.288 1.00 84.31 283 GLY A CA 1
ATOM 2136 C C . GLY A 1 283 ? -12.054 8.508 -5.492 1.00 84.31 283 GLY A C 1
ATOM 2137 O O . GLY A 1 283 ? -11.657 9.564 -5.983 1.00 84.31 283 GLY A O 1
ATOM 2138 N N . TYR A 1 284 ? -11.721 8.114 -4.259 1.00 87.50 284 TYR A N 1
ATOM 2139 C CA . TYR A 1 284 ? -11.000 8.960 -3.300 1.00 87.50 284 TYR A CA 1
ATOM 2140 C C . TYR A 1 284 ? -9.609 9.384 -3.777 1.00 87.50 284 TYR A C 1
ATOM 2142 O O . TYR A 1 284 ? -9.236 10.534 -3.568 1.00 87.50 284 TYR A O 1
ATOM 2150 N N . PHE A 1 285 ? -8.872 8.498 -4.458 1.00 87.25 285 PHE A N 1
ATOM 2151 C CA . PHE A 1 285 ? -7.550 8.827 -4.997 1.00 87.25 285 PHE A CA 1
ATOM 2152 C C . PHE A 1 285 ? -7.635 9.954 -6.033 1.00 87.25 285 PHE A C 1
ATOM 2154 O O . PHE A 1 285 ? -6.918 10.941 -5.925 1.00 87.25 285 PHE A O 1
ATOM 2161 N N . ALA A 1 286 ? -8.558 9.852 -6.995 1.00 88.25 286 ALA A N 1
ATOM 2162 C CA . ALA A 1 286 ? -8.737 10.868 -8.031 1.00 88.25 286 ALA A CA 1
ATOM 2163 C C . ALA A 1 286 ? -9.185 12.217 -7.445 1.00 88.25 286 ALA A C 1
ATOM 2165 O O . ALA A 1 286 ? -8.666 13.263 -7.826 1.00 88.25 286 ALA A O 1
ATOM 2166 N N . THR A 1 287 ? -10.113 12.201 -6.479 1.00 92.25 287 THR A N 1
ATOM 2167 C CA . THR A 1 287 ? -10.521 13.421 -5.763 1.00 92.25 287 THR A CA 1
ATOM 2168 C C . THR A 1 287 ? -9.336 14.057 -5.037 1.00 92.25 287 THR A C 1
ATOM 2170 O O . THR A 1 287 ? -9.099 15.250 -5.195 1.00 92.25 287 THR A O 1
ATOM 2173 N N . PHE A 1 288 ? -8.560 13.267 -4.296 1.00 93.56 288 PHE A N 1
ATOM 2174 C CA . PHE A 1 288 ? -7.390 13.760 -3.576 1.00 93.56 288 PHE A CA 1
ATOM 2175 C C . PHE A 1 288 ? -6.325 14.331 -4.524 1.00 93.56 288 PHE A C 1
ATOM 2177 O O . PHE A 1 288 ? -5.864 15.452 -4.321 1.00 93.56 288 PHE A O 1
ATOM 2184 N N . MET A 1 289 ? -5.987 13.614 -5.600 1.00 91.31 289 MET A N 1
ATOM 2185 C CA . MET A 1 289 ? -5.012 14.079 -6.592 1.00 91.31 289 MET A CA 1
ATOM 2186 C C . MET A 1 289 ? -5.467 15.347 -7.313 1.00 91.31 289 MET A C 1
ATOM 2188 O O . MET A 1 289 ? -4.638 16.215 -7.561 1.00 91.31 289 MET A O 1
ATOM 2192 N N . SER A 1 290 ? -6.773 15.525 -7.550 1.00 93.06 290 SER A N 1
ATOM 2193 C CA . SER A 1 290 ? -7.285 16.780 -8.118 1.00 93.06 290 SER A CA 1
ATOM 2194 C C . SER A 1 290 ? -6.981 17.994 -7.233 1.00 93.06 290 SER A C 1
ATOM 2196 O O . SER A 1 290 ? -6.671 19.064 -7.746 1.00 93.06 290 SER A O 1
ATOM 2198 N N . TRP A 1 291 ? -6.999 17.827 -5.905 1.00 95.50 291 TRP A N 1
ATOM 2199 C CA . TRP A 1 291 ? -6.625 18.887 -4.965 1.00 95.50 291 TRP A CA 1
ATOM 2200 C C . TRP A 1 291 ? -5.122 19.148 -4.985 1.00 95.50 291 TRP A C 1
ATOM 2202 O O . TRP A 1 291 ? -4.692 20.298 -4.944 1.00 95.50 291 TRP A O 1
ATOM 2212 N N . VAL A 1 292 ? -4.320 18.084 -5.077 1.00 94.69 292 VAL A N 1
ATOM 2213 C CA . VAL A 1 292 ? -2.862 18.195 -5.216 1.00 94.69 292 VAL A CA 1
ATOM 2214 C C . VAL A 1 292 ? -2.507 18.977 -6.482 1.00 94.69 292 VAL A C 1
ATOM 2216 O O . VAL A 1 292 ? -1.688 19.892 -6.415 1.00 94.69 292 VAL A O 1
ATOM 2219 N N . ASP A 1 293 ? -3.146 18.661 -7.609 1.00 93.50 293 ASP A N 1
ATOM 2220 C CA . ASP A 1 293 ? -2.936 19.338 -8.891 1.00 93.50 293 ASP A CA 1
ATOM 2221 C C . ASP A 1 293 ? -3.390 20.805 -8.878 1.00 93.50 293 ASP A C 1
ATOM 2223 O O . ASP A 1 293 ? -2.726 21.651 -9.473 1.00 93.50 293 ASP A O 1
ATOM 2227 N N . GLU A 1 294 ? -4.478 21.121 -8.172 1.00 94.81 294 GLU A N 1
ATOM 2228 C CA . GLU A 1 294 ? -4.978 22.493 -7.991 1.00 94.81 294 GLU A CA 1
ATOM 2229 C C . GLU A 1 294 ? -3.993 23.370 -7.196 1.00 94.81 294 GLU A C 1
ATOM 2231 O O . GLU A 1 294 ? -3.821 24.550 -7.502 1.00 94.81 294 GLU A O 1
ATOM 2236 N N . ILE A 1 295 ? -3.336 22.798 -6.181 1.00 95.50 295 ILE A N 1
ATOM 2237 C CA . ILE A 1 295 ? -2.497 23.542 -5.227 1.00 95.50 295 ILE A CA 1
ATOM 2238 C C . ILE A 1 295 ? -1.021 23.587 -5.654 1.00 95.50 295 ILE A C 1
ATOM 2240 O O . ILE A 1 295 ? -0.303 24.547 -5.339 1.00 95.50 295 ILE A O 1
ATOM 2244 N N . ARG A 1 296 ? -0.519 22.553 -6.341 1.00 94.94 296 ARG A N 1
ATOM 2245 C CA . ARG A 1 296 ? 0.904 22.471 -6.692 1.00 94.94 296 ARG A CA 1
ATOM 2246 C C . ARG A 1 296 ? 1.310 23.589 -7.653 1.00 94.94 296 ARG A C 1
ATOM 2248 O O . ARG A 1 296 ? 0.625 23.917 -8.613 1.00 94.94 296 ARG A O 1
ATOM 2255 N N . LYS A 1 297 ? 2.506 24.137 -7.429 1.00 95.88 297 LYS A N 1
ATOM 2256 C CA . LYS A 1 297 ? 3.119 25.130 -8.331 1.00 95.88 297 LYS A CA 1
ATOM 2257 C C . LYS A 1 297 ? 4.034 24.496 -9.372 1.00 95.88 297 LYS A C 1
ATOM 2259 O O . LYS A 1 297 ? 4.167 25.003 -10.482 1.00 95.88 297 LYS A O 1
ATOM 2264 N N . LEU A 1 298 ? 4.714 23.414 -8.991 1.00 96.44 298 LEU A N 1
ATOM 2265 C CA . LEU A 1 298 ? 5.625 22.706 -9.880 1.00 96.44 298 LEU A CA 1
ATOM 2266 C C . LEU A 1 298 ? 4.838 21.830 -10.844 1.00 96.44 298 LEU A C 1
ATOM 2268 O O . LEU A 1 298 ? 3.903 21.131 -10.448 1.00 96.44 298 LEU A O 1
ATOM 2272 N N . LYS A 1 299 ? 5.273 21.842 -12.103 1.00 94.62 299 LYS A N 1
ATOM 2273 C CA . LYS A 1 299 ? 4.820 20.868 -13.087 1.00 94.62 299 LYS A CA 1
ATOM 2274 C C . LYS A 1 299 ? 5.494 19.526 -12.858 1.00 94.62 299 LYS A C 1
ATOM 2276 O O . LYS A 1 299 ? 6.693 19.485 -12.580 1.00 94.62 299 LYS A O 1
ATOM 2281 N N . VAL A 1 300 ? 4.736 18.445 -13.009 1.00 95.56 300 VAL A N 1
ATOM 2282 C CA . VAL A 1 300 ? 5.258 17.081 -12.885 1.00 95.56 300 VAL A CA 1
ATOM 2283 C C . VAL A 1 300 ? 5.387 16.498 -14.281 1.00 95.56 300 VAL A C 1
ATOM 2285 O O . VAL A 1 300 ? 4.400 16.282 -14.977 1.00 95.56 300 VAL A O 1
ATOM 2288 N N . LYS A 1 301 ? 6.627 16.270 -14.708 1.00 95.31 301 LYS A N 1
ATOM 2289 C CA . LYS A 1 301 ? 6.946 15.593 -15.966 1.00 95.31 301 LYS A CA 1
ATOM 2290 C C . LYS A 1 301 ? 7.531 14.219 -15.677 1.00 95.31 301 LYS A C 1
ATOM 2292 O O . LYS A 1 301 ? 8.122 14.010 -14.621 1.00 95.31 301 LYS A O 1
ATOM 2297 N N . ALA A 1 302 ? 7.406 13.311 -16.634 1.00 93.38 302 ALA A N 1
ATOM 2298 C CA . ALA A 1 302 ? 7.957 11.971 -16.519 1.00 93.38 302 ALA A CA 1
ATOM 2299 C C . ALA A 1 302 ? 9.304 11.829 -17.227 1.00 93.38 302 ALA A C 1
ATOM 2301 O O . ALA A 1 302 ? 9.622 12.560 -18.171 1.00 93.38 302 ALA A O 1
ATOM 2302 N N . ASN A 1 303 ? 10.064 10.834 -16.779 1.00 91.69 303 ASN A N 1
ATOM 2303 C CA . ASN A 1 303 ? 11.187 10.294 -17.525 1.00 91.69 303 ASN A CA 1
ATOM 2304 C C . ASN A 1 303 ? 10.659 9.078 -18.283 1.00 91.69 303 ASN A C 1
ATOM 2306 O O . ASN A 1 303 ? 10.290 8.090 -17.649 1.00 91.69 303 ASN A O 1
ATOM 2310 N N . ALA A 1 304 ? 10.564 9.171 -19.605 1.00 89.31 304 ALA A N 1
ATOM 2311 C CA . ALA A 1 304 ? 10.057 8.083 -20.429 1.00 89.31 304 ALA A CA 1
ATOM 2312 C C . ALA A 1 304 ? 10.797 8.054 -21.761 1.00 89.31 304 ALA A C 1
ATOM 2314 O O . ALA A 1 304 ? 10.902 9.074 -22.443 1.00 89.31 304 ALA A O 1
ATOM 2315 N N . ASP A 1 305 ? 11.266 6.863 -22.123 1.00 87.19 305 ASP A N 1
ATOM 2316 C CA . ASP A 1 305 ? 12.182 6.679 -23.252 1.00 87.19 305 ASP A CA 1
ATOM 2317 C C . ASP A 1 305 ? 11.490 6.013 -24.456 1.00 87.19 305 ASP A C 1
ATOM 2319 O O . ASP A 1 305 ? 12.007 6.028 -25.572 1.00 87.19 305 ASP A O 1
ATOM 2323 N N . ILE A 1 306 ? 10.295 5.440 -24.250 1.00 84.25 306 ILE A N 1
ATOM 2324 C CA . ILE A 1 306 ? 9.505 4.758 -25.283 1.00 84.25 306 ILE A CA 1
ATOM 2325 C C . ILE A 1 306 ? 8.030 5.200 -25.269 1.00 84.25 306 ILE A C 1
ATOM 2327 O O . ILE A 1 306 ? 7.509 5.580 -24.216 1.00 84.25 306 ILE A O 1
ATOM 2331 N N . PRO A 1 307 ? 7.305 5.097 -26.407 1.00 88.38 307 PRO A N 1
ATOM 2332 C CA . PRO A 1 307 ? 5.923 5.581 -26.518 1.00 88.38 307 PRO A CA 1
ATOM 2333 C C . PRO A 1 307 ? 4.950 4.977 -25.500 1.00 88.38 307 PRO A C 1
ATOM 2335 O O . PRO A 1 307 ? 4.060 5.668 -25.008 1.00 88.38 307 PRO A O 1
ATOM 2338 N N . ARG A 1 308 ? 5.122 3.692 -25.165 1.00 86.62 308 ARG A N 1
ATOM 2339 C CA . ARG A 1 308 ? 4.289 3.008 -24.168 1.00 86.62 308 ARG A CA 1
ATOM 2340 C C . ARG A 1 308 ? 4.400 3.677 -22.800 1.00 86.62 308 ARG A C 1
ATOM 2342 O O . ARG A 1 308 ? 3.381 3.971 -22.188 1.00 86.62 308 ARG A O 1
ATOM 2349 N N . ASP A 1 309 ? 5.623 3.923 -22.344 1.00 84.94 309 ASP A N 1
ATOM 2350 C CA . ASP A 1 309 ? 5.880 4.466 -21.010 1.00 84.94 309 ASP A CA 1
ATOM 2351 C C . ASP A 1 309 ? 5.465 5.941 -20.936 1.00 84.94 309 ASP A C 1
ATOM 2353 O O . ASP A 1 309 ? 4.905 6.374 -19.933 1.00 84.94 309 ASP A O 1
ATOM 2357 N N . ALA A 1 310 ? 5.623 6.692 -22.034 1.00 89.88 310 ALA A N 1
ATOM 2358 C CA . ALA A 1 310 ? 5.092 8.048 -22.145 1.00 89.88 310 ALA A CA 1
ATOM 2359 C C . ALA A 1 310 ? 3.557 8.080 -22.036 1.00 89.88 310 ALA A C 1
ATOM 2361 O O . ALA A 1 310 ? 3.011 8.940 -21.349 1.00 89.88 310 ALA A O 1
ATOM 2362 N N . LYS A 1 311 ? 2.857 7.124 -22.666 1.00 89.38 311 LYS A N 1
ATOM 2363 C CA . LYS A 1 311 ? 1.397 7.000 -22.551 1.00 89.38 311 LYS A CA 1
ATOM 2364 C C . LYS A 1 311 ? 0.973 6.721 -21.107 1.00 89.38 311 LYS A C 1
ATOM 2366 O O . LYS A 1 311 ? 0.116 7.428 -20.590 1.00 89.38 311 LYS A O 1
ATOM 2371 N N . VAL A 1 312 ? 1.606 5.744 -20.457 1.00 85.00 312 VAL A N 1
ATOM 2372 C CA . VAL A 1 312 ? 1.329 5.398 -19.053 1.00 85.00 312 VAL A CA 1
ATOM 2373 C C . VAL A 1 312 ? 1.587 6.596 -18.139 1.00 85.00 312 VAL A C 1
ATOM 2375 O O . VAL A 1 312 ? 0.750 6.928 -17.309 1.00 85.00 312 VAL A O 1
ATOM 2378 N N . ALA A 1 313 ? 2.700 7.305 -18.322 1.00 87.88 313 ALA A N 1
ATOM 2379 C CA . ALA A 1 313 ? 3.005 8.495 -17.537 1.00 87.88 313 ALA A CA 1
ATOM 2380 C C . ALA A 1 313 ? 1.901 9.563 -17.620 1.00 87.88 313 ALA A C 1
ATOM 2382 O O . ALA A 1 313 ? 1.522 10.135 -16.598 1.00 87.88 313 ALA A O 1
ATOM 2383 N N . VAL A 1 314 ? 1.363 9.813 -18.817 1.00 88.06 314 VAL A N 1
ATOM 2384 C CA . VAL A 1 314 ? 0.251 10.757 -19.016 1.00 88.06 314 VAL A CA 1
ATOM 2385 C C . VAL A 1 314 ? -1.039 10.251 -18.363 1.00 88.06 314 VAL A C 1
ATOM 2387 O O . VAL A 1 314 ? -1.756 11.046 -17.764 1.00 88.06 314 VAL A O 1
ATOM 2390 N N . GLU A 1 315 ? -1.318 8.944 -18.407 1.00 84.75 315 GLU A N 1
ATOM 2391 C CA . GLU A 1 315 ? -2.461 8.337 -17.699 1.00 84.75 315 GLU A CA 1
ATOM 2392 C C . GLU A 1 315 ? -2.381 8.544 -16.173 1.00 84.75 315 GLU A C 1
ATOM 2394 O O . GLU A 1 315 ? -3.413 8.702 -15.524 1.00 84.75 315 GLU A O 1
ATOM 2399 N N . PHE A 1 316 ? -1.170 8.620 -15.607 1.00 81.12 316 PHE A N 1
ATOM 2400 C CA . PHE A 1 316 ? -0.923 8.963 -14.198 1.00 81.12 316 PHE A CA 1
ATOM 2401 C C . PHE A 1 316 ? -0.843 10.478 -13.915 1.00 81.12 316 PHE A C 1
ATOM 2403 O O . PHE A 1 316 ? -0.568 10.869 -12.781 1.00 81.12 316 PHE A O 1
ATOM 2410 N N . GLY A 1 317 ? -1.089 11.338 -14.910 1.00 87.56 317 GLY A N 1
ATOM 2411 C CA . GLY A 1 317 ? -1.141 12.796 -14.744 1.00 87.56 317 GLY A CA 1
ATOM 2412 C C . GLY A 1 317 ? 0.151 13.548 -15.082 1.00 87.56 317 GLY A C 1
ATOM 2413 O O . GLY A 1 317 ? 0.253 14.737 -14.784 1.00 87.56 317 GLY A O 1
ATOM 2414 N N . ALA A 1 318 ? 1.146 12.908 -15.710 1.00 91.69 318 ALA A N 1
ATOM 2415 C CA . ALA A 1 318 ? 2.349 13.617 -16.148 1.00 91.69 318 ALA A CA 1
ATOM 2416 C C . ALA A 1 318 ? 2.031 14.658 -17.238 1.00 91.69 318 ALA A C 1
ATOM 2418 O O . ALA A 1 318 ? 1.423 14.361 -18.265 1.00 91.69 318 ALA A O 1
ATOM 2419 N N . GLU A 1 319 ? 2.547 15.874 -17.069 1.00 94.31 319 GLU A N 1
ATOM 2420 C CA . GLU A 1 319 ? 2.310 17.033 -17.943 1.00 94.31 319 GLU A CA 1
ATOM 2421 C C . GLU A 1 319 ? 3.341 17.135 -19.084 1.00 94.31 319 GLU A C 1
ATOM 2423 O O . GLU A 1 319 ? 3.683 18.221 -19.566 1.00 94.31 319 GLU A O 1
ATOM 2428 N N . GLY A 1 320 ? 3.891 15.990 -19.484 1.00 94.38 320 GLY A N 1
ATOM 2429 C CA . GLY A 1 320 ? 4.891 15.852 -20.537 1.00 94.38 320 GLY A CA 1
ATOM 2430 C C . GLY A 1 320 ? 6.124 15.070 -20.099 1.00 94.38 320 GLY A C 1
ATOM 2431 O O . GLY A 1 320 ? 6.220 14.578 -18.974 1.00 94.38 320 GLY A O 1
ATOM 2432 N N . ILE A 1 321 ? 7.091 14.974 -21.011 1.00 96.19 321 ILE A N 1
ATOM 2433 C CA . ILE A 1 321 ? 8.361 14.281 -20.784 1.00 96.19 321 ILE A CA 1
ATOM 2434 C C . ILE A 1 321 ? 9.446 15.309 -20.461 1.00 96.19 321 ILE A C 1
ATOM 2436 O O . ILE A 1 321 ? 9.648 16.276 -21.197 1.00 96.19 321 ILE A O 1
ATOM 2440 N N . GLY A 1 322 ? 10.087 15.142 -19.306 1.00 95.50 322 GLY A N 1
ATOM 2441 C CA . GLY A 1 322 ? 11.176 15.998 -18.831 1.00 95.50 322 GLY A CA 1
ATOM 2442 C C . GLY A 1 322 ? 12.547 15.468 -19.238 1.00 95.50 322 GLY A C 1
ATOM 2443 O O . GLY A 1 322 ? 13.474 16.251 -19.423 1.00 95.50 322 GLY A O 1
ATOM 2444 N N . LEU A 1 323 ? 12.649 14.151 -19.414 1.00 94.94 323 LEU A N 1
ATOM 2445 C CA . LEU A 1 323 ? 13.858 13.458 -19.832 1.00 94.94 323 LEU A CA 1
ATOM 2446 C C . LEU A 1 323 ? 13.480 12.238 -20.675 1.00 94.94 323 LEU A C 1
ATOM 2448 O O . LEU A 1 323 ? 12.749 11.366 -20.212 1.00 94.94 323 LEU A O 1
ATOM 2452 N N . CYS A 1 324 ? 14.009 12.182 -21.891 1.00 93.44 324 CYS A N 1
ATOM 2453 C CA . CYS A 1 324 ? 13.988 11.003 -22.748 1.00 93.44 324 CYS A CA 1
ATOM 2454 C C . CYS A 1 324 ? 15.446 10.603 -22.979 1.00 93.44 324 CYS A C 1
ATOM 2456 O O . CYS A 1 324 ? 16.195 11.344 -23.619 1.00 93.44 324 CYS A O 1
ATOM 2458 N N . ARG A 1 325 ? 15.867 9.474 -22.412 1.00 88.38 325 ARG A N 1
ATOM 2459 C CA . ARG A 1 325 ? 17.235 8.960 -22.523 1.00 88.38 325 ARG A CA 1
ATOM 2460 C C . ARG A 1 325 ? 17.369 8.179 -23.816 1.00 88.38 325 ARG A C 1
ATOM 2462 O O . ARG A 1 325 ? 16.913 7.041 -23.929 1.00 88.38 325 ARG A O 1
ATOM 2469 N N . THR A 1 326 ? 17.995 8.798 -24.808 1.00 87.44 326 THR A N 1
ATOM 2470 C CA . THR A 1 326 ? 18.170 8.188 -26.129 1.00 87.44 326 THR A CA 1
ATOM 2471 C C . THR A 1 326 ? 19.012 6.918 -26.075 1.00 87.44 326 THR A C 1
ATOM 2473 O O . THR A 1 326 ? 18.790 6.017 -26.874 1.00 87.44 326 THR A O 1
ATOM 2476 N N . GLU A 1 327 ? 19.920 6.794 -25.105 1.00 80.88 327 GLU A N 1
ATOM 2477 C CA . GLU A 1 327 ? 20.764 5.612 -24.900 1.00 80.88 327 GLU A CA 1
ATOM 2478 C C . GLU A 1 327 ? 19.919 4.345 -24.715 1.00 80.88 327 GLU A C 1
ATOM 2480 O O . GLU A 1 327 ? 20.222 3.302 -25.292 1.00 80.88 327 GLU A O 1
ATOM 2485 N N . HIS A 1 328 ? 18.808 4.454 -23.980 1.00 78.81 328 HIS A N 1
ATOM 2486 C CA . HIS A 1 328 ? 17.900 3.334 -23.733 1.00 78.81 328 HIS A CA 1
ATOM 2487 C C . HIS A 1 328 ? 17.178 2.871 -25.003 1.00 78.81 328 HIS A C 1
ATOM 2489 O O . HIS A 1 328 ? 16.793 1.708 -25.112 1.00 78.81 328 HIS A O 1
ATOM 2495 N N . MET A 1 329 ? 17.035 3.753 -25.995 1.00 82.44 329 MET A N 1
ATOM 2496 C CA . MET A 1 329 ? 16.388 3.430 -27.267 1.00 82.44 329 MET A CA 1
ATOM 2497 C C . MET A 1 329 ? 17.256 2.539 -28.163 1.00 82.44 329 MET A C 1
ATOM 2499 O O . MET A 1 329 ? 16.735 1.995 -29.138 1.00 82.44 329 MET A O 1
ATOM 2503 N N . PHE A 1 330 ? 18.548 2.385 -27.854 1.00 82.06 330 PHE A N 1
ATOM 2504 C CA . PHE A 1 330 ? 19.474 1.529 -28.597 1.00 82.06 330 PHE A CA 1
ATOM 2505 C C . PHE A 1 330 ? 19.658 0.138 -27.981 1.00 82.06 330 PHE A C 1
ATOM 2507 O O . PHE A 1 330 ? 20.324 -0.695 -28.586 1.00 82.06 330 PHE A O 1
ATOM 2514 N N . PHE A 1 331 ? 19.069 -0.134 -26.810 1.00 72.75 331 PHE A N 1
ATOM 2515 C CA . PHE A 1 331 ? 19.148 -1.448 -26.158 1.00 72.75 331 PHE A CA 1
ATOM 2516 C C . PHE A 1 331 ? 18.200 -2.497 -26.749 1.00 72.75 331 PHE A C 1
ATOM 2518 O O . PHE A 1 331 ? 18.263 -3.657 -26.356 1.00 72.75 331 PHE A O 1
ATOM 2525 N N . ALA A 1 332 ? 17.346 -2.122 -27.703 1.00 72.69 332 ALA A N 1
ATOM 2526 C CA . ALA A 1 332 ? 16.557 -3.096 -28.445 1.00 72.69 332 ALA A CA 1
ATOM 2527 C C . ALA A 1 332 ? 17.470 -4.007 -29.290 1.00 72.69 332 ALA A C 1
ATOM 2529 O O . ALA A 1 332 ? 18.473 -3.558 -29.852 1.00 72.69 332 ALA A O 1
ATOM 2530 N N . GLU A 1 333 ? 17.107 -5.286 -29.384 1.00 73.62 333 GLU A N 1
ATOM 2531 C CA . GLU A 1 333 ? 17.888 -6.352 -30.031 1.00 73.62 333 GLU A CA 1
ATOM 2532 C C . GLU A 1 333 ? 18.286 -6.023 -31.484 1.00 73.62 333 GLU A C 1
ATOM 2534 O O . GLU A 1 333 ? 19.392 -6.332 -31.925 1.00 73.62 333 GLU A O 1
ATOM 2539 N N . ASP A 1 334 ? 17.420 -5.309 -32.206 1.00 78.31 334 ASP A N 1
ATOM 2540 C CA . ASP A 1 334 ? 17.626 -4.861 -33.586 1.00 78.31 334 ASP A CA 1
ATOM 2541 C C . ASP A 1 334 ? 18.559 -3.641 -33.718 1.00 78.31 334 ASP A C 1
ATOM 2543 O O . ASP A 1 334 ? 19.012 -3.331 -34.820 1.00 78.31 334 ASP A O 1
ATOM 2547 N N . ARG A 1 335 ? 18.876 -2.950 -32.616 1.00 82.50 335 ARG A N 1
ATOM 2548 C CA . ARG A 1 335 ? 19.640 -1.685 -32.605 1.00 82.50 335 ARG A CA 1
ATOM 2549 C C . ARG A 1 335 ? 21.008 -1.794 -31.940 1.00 82.50 335 ARG A C 1
ATOM 2551 O O . ARG A 1 335 ? 21.917 -1.050 -32.314 1.00 82.50 335 ARG A O 1
ATOM 2558 N N . ILE A 1 336 ? 21.194 -2.739 -31.015 1.00 85.62 336 ILE A N 1
ATOM 2559 C CA . ILE A 1 336 ? 22.494 -3.001 -30.375 1.00 85.62 336 ILE A CA 1
ATOM 2560 C C . ILE A 1 336 ? 23.613 -3.252 -31.408 1.00 85.62 336 ILE A C 1
ATOM 2562 O O . ILE A 1 336 ? 24.697 -2.679 -31.239 1.00 85.62 336 ILE A O 1
ATOM 2566 N N . PRO A 1 337 ? 23.416 -4.060 -32.475 1.00 87.69 337 PRO A N 1
ATOM 2567 C CA . PRO A 1 337 ? 24.467 -4.306 -33.462 1.00 87.69 337 PRO A CA 1
ATOM 2568 C C . PRO A 1 337 ? 24.944 -3.034 -34.168 1.00 87.69 337 PRO A C 1
ATOM 2570 O O . PRO A 1 337 ? 26.152 -2.859 -34.315 1.00 87.69 337 PRO A O 1
ATOM 2573 N N . ALA A 1 338 ? 24.030 -2.122 -34.518 1.00 87.00 338 ALA A N 1
ATOM 2574 C CA . ALA A 1 338 ? 24.365 -0.857 -35.175 1.00 87.00 338 ALA A CA 1
ATOM 2575 C C . ALA A 1 338 ? 25.261 0.023 -34.284 1.00 87.00 338 ALA A C 1
ATOM 2577 O O . ALA A 1 338 ? 26.300 0.521 -34.719 1.00 87.00 338 ALA A O 1
ATOM 2578 N N . VAL A 1 339 ? 24.940 0.129 -32.988 1.00 88.81 339 VAL A N 1
ATOM 2579 C CA . VAL A 1 339 ? 25.778 0.879 -32.036 1.00 88.81 339 VAL A CA 1
ATOM 2580 C C . VAL A 1 339 ? 27.142 0.215 -31.837 1.00 88.81 339 VAL A C 1
ATOM 2582 O O . VAL A 1 339 ? 28.161 0.906 -31.782 1.00 88.81 339 VAL A O 1
ATOM 2585 N N . ARG A 1 340 ? 27.200 -1.121 -31.765 1.00 87.88 340 ARG A N 1
ATOM 2586 C CA . ARG A 1 340 ? 28.474 -1.853 -31.671 1.00 87.88 340 ARG A CA 1
ATOM 2587 C C . ARG A 1 340 ? 29.341 -1.634 -32.913 1.00 87.88 340 ARG A C 1
ATOM 2589 O O . ARG A 1 340 ? 30.532 -1.372 -32.757 1.00 87.88 340 ARG A O 1
ATOM 2596 N N . GLU A 1 341 ? 28.756 -1.683 -34.111 1.00 90.31 341 GLU A N 1
ATOM 2597 C CA . GLU A 1 341 ? 29.447 -1.413 -35.379 1.00 90.31 341 GLU A CA 1
ATOM 2598 C C . GLU A 1 341 ? 30.001 0.021 -35.420 1.00 90.31 341 GLU A C 1
ATOM 2600 O O . GLU A 1 341 ? 31.173 0.222 -35.748 1.00 90.31 341 GLU A O 1
ATOM 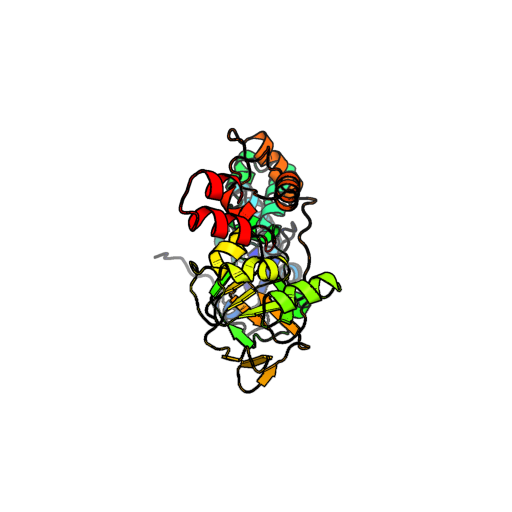2605 N N . MET A 1 342 ? 29.210 1.005 -34.977 1.00 92.00 342 MET A N 1
ATOM 2606 C CA . MET A 1 342 ? 29.636 2.402 -34.851 1.00 92.00 342 MET A CA 1
ATOM 2607 C C . MET A 1 342 ? 30.839 2.563 -33.899 1.00 92.00 342 MET A C 1
ATOM 2609 O O . MET A 1 342 ? 31.765 3.321 -34.205 1.00 92.00 342 MET A O 1
ATOM 2613 N N . ILE A 1 343 ? 30.846 1.865 -32.756 1.00 90.88 343 ILE A N 1
ATOM 2614 C CA . ILE A 1 343 ? 31.916 1.950 -31.744 1.00 90.88 343 ILE A CA 1
ATOM 2615 C C . ILE A 1 343 ? 33.238 1.373 -32.267 1.00 90.88 343 ILE A C 1
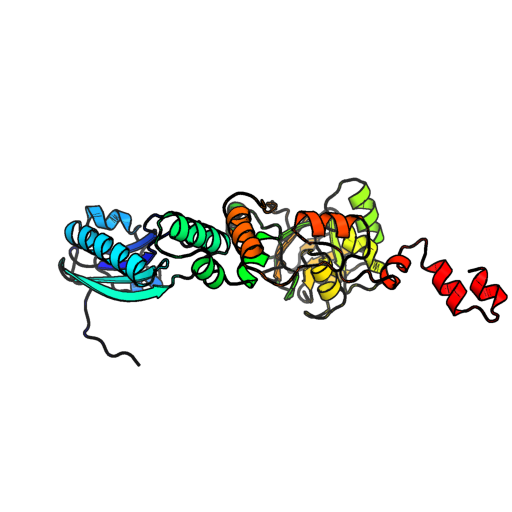ATOM 2617 O O . ILE A 1 343 ? 34.291 1.976 -32.056 1.00 90.88 343 ILE A O 1
ATOM 2621 N N . VAL A 1 344 ? 33.204 0.225 -32.955 1.00 94.44 344 VAL A N 1
ATOM 2622 C CA . VAL A 1 344 ? 34.422 -0.443 -33.462 1.00 94.44 344 VAL A CA 1
ATOM 2623 C C . VAL A 1 344 ? 34.917 0.118 -34.802 1.00 94.44 344 VAL A C 1
ATOM 2625 O O . VAL A 1 344 ? 35.984 -0.275 -35.284 1.00 94.44 344 VAL A O 1
ATOM 2628 N N . ALA A 1 345 ? 34.166 1.038 -35.415 1.00 94.62 345 ALA A N 1
ATOM 2629 C CA . ALA A 1 345 ? 34.522 1.674 -36.676 1.00 94.62 345 ALA A CA 1
ATOM 2630 C C . ALA A 1 345 ? 35.848 2.450 -36.575 1.00 94.62 345 ALA A C 1
ATOM 2632 O O . ALA A 1 345 ? 36.016 3.347 -35.746 1.00 94.62 345 ALA A O 1
ATOM 2633 N N . LYS A 1 346 ? 36.783 2.154 -37.488 1.00 93.69 346 LYS A N 1
ATOM 2634 C CA . LYS A 1 346 ? 38.122 2.774 -37.532 1.00 93.69 346 LYS A CA 1
ATOM 2635 C C . LYS A 1 346 ? 38.175 4.059 -38.358 1.00 93.69 346 LYS A C 1
ATOM 2637 O O . LYS A 1 346 ? 39.177 4.765 -38.335 1.00 93.69 346 LYS A O 1
ATOM 2642 N N . THR A 1 347 ? 37.123 4.351 -39.119 1.00 93.88 347 THR A N 1
ATOM 2643 C CA . THR A 1 347 ? 37.048 5.510 -40.018 1.00 93.88 347 THR A CA 1
ATOM 2644 C C . THR A 1 347 ? 35.700 6.206 -39.886 1.00 93.88 347 THR A C 1
ATOM 2646 O O . THR A 1 347 ? 34.690 5.562 -39.596 1.00 93.88 347 THR A O 1
ATOM 2649 N N . GLU A 1 348 ? 35.654 7.512 -40.160 1.00 92.81 348 GLU A N 1
ATOM 2650 C CA . GLU A 1 348 ? 34.395 8.272 -40.173 1.00 92.81 348 GLU A CA 1
ATOM 2651 C C . GLU A 1 348 ? 33.384 7.677 -41.167 1.00 92.81 348 GLU A C 1
ATOM 2653 O O . GLU A 1 348 ? 32.196 7.577 -40.871 1.00 92.81 348 GLU A O 1
ATOM 2658 N N . LYS A 1 349 ? 33.864 7.197 -42.322 1.00 93.00 349 LYS A N 1
ATOM 2659 C CA . LYS A 1 349 ? 33.024 6.565 -43.347 1.00 93.00 349 LYS A CA 1
ATOM 2660 C C . LYS A 1 349 ? 32.361 5.275 -42.854 1.00 93.00 349 LYS A C 1
ATOM 2662 O O . LYS A 1 349 ? 31.204 5.044 -43.180 1.00 93.00 349 LYS A O 1
ATOM 2667 N N . GLN A 1 350 ? 33.071 4.449 -42.081 1.00 89.19 350 GLN A N 1
ATOM 2668 C CA . GLN A 1 350 ? 32.488 3.260 -41.443 1.00 89.19 350 GLN A CA 1
ATOM 2669 C C . GLN A 1 350 ? 31.485 3.657 -40.355 1.00 89.19 350 GLN A C 1
ATOM 2671 O O . GLN A 1 350 ? 30.396 3.099 -40.311 1.00 89.19 350 GLN A O 1
ATOM 2676 N N . ARG A 1 351 ? 31.811 4.672 -39.543 1.00 87.88 351 ARG A N 1
ATOM 2677 C CA . ARG A 1 351 ? 30.945 5.151 -38.456 1.00 87.88 351 ARG A CA 1
ATOM 2678 C C . ARG A 1 351 ? 29.617 5.735 -38.943 1.00 87.88 351 ARG A C 1
ATOM 2680 O O . ARG A 1 351 ? 28.635 5.605 -38.239 1.00 87.88 351 ARG A O 1
ATOM 2687 N N . ARG A 1 352 ? 29.594 6.394 -40.109 1.00 87.25 352 ARG A N 1
ATOM 2688 C CA . ARG A 1 352 ? 28.364 6.930 -40.730 1.00 87.25 352 ARG A CA 1
ATOM 2689 C C . ARG A 1 352 ? 27.521 5.873 -41.454 1.00 87.25 352 ARG A C 1
ATOM 2691 O O . ARG A 1 352 ? 26.404 6.184 -41.852 1.00 87.25 352 ARG A O 1
ATOM 2698 N N . LYS A 1 353 ? 28.103 4.705 -41.751 1.00 85.31 353 LYS A N 1
ATOM 2699 C CA . LYS A 1 353 ? 27.426 3.600 -42.444 1.00 85.31 353 LYS A CA 1
ATOM 2700 C C . LYS A 1 353 ? 26.684 2.699 -41.452 1.00 85.31 353 LYS A C 1
ATOM 2702 O O . LYS A 1 353 ? 25.609 2.218 -41.799 1.00 85.31 353 LYS A O 1
ATOM 2707 N N . ALA A 1 354 ? 27.306 2.458 -40.298 1.00 76.12 354 ALA A N 1
ATOM 2708 C CA . ALA A 1 354 ? 26.663 1.919 -39.103 1.00 76.12 354 ALA A CA 1
ATOM 2709 C C . ALA A 1 354 ? 25.601 2.896 -38.588 1.00 76.12 354 ALA A C 1
ATOM 2711 O O . ALA A 1 354 ? 24.558 2.413 -38.096 1.00 76.12 354 ALA A O 1
#

pLDDT: mean 88.29, std 9.39, range [54.69, 98.38]

Sequence (354 aa):
VNVQQMVFGNMGNTSGTGVAFTRNPATGEKAIFGEYLVNAQGEDVVAGIRTPQPITKMKDDLPEAYTEFMRIAQLLENHYKDMQDMEFTVEQGKLFFLQTRNGKRTAQAALKIAVDLVKEGLITKEEAILKVEPKQLDQVLHPTFDTTELKNTKPIAKGLPASPGAASGKIAFTAEEAKSRHKSGEKVVLVRLETSPEDIDGMVAAEGILTVRGGMTSHAAVVARGMGKCCVAGCGQINVDEEAKKLTVGGKTYGKNDYISLDGSTGYVYDHAIKTVRPQITGYFATFMSWVDEIRKLKVKANADIPRDAKVAVEFGAEGIGLCRTEHMFFAEDRIPAVREMIVAKTEKQRRKA

Radius of gyration: 26.63 Å; chains: 1; bounding box: 63×54×82 Å

Secondary structure (DSSP, 8-state):
--------TTSSTT-EEEEEESS-TTT--SS-EEEEEES--HHHHHH-SS-PEEGGGHHHHSHHHHHHHHHHHHHHHHHHTS-EEEEEEEETTEEEEEEEEEPP--HHHHHHHHHHHHHTTSS-HHHHHHHS-HHHHHHHHS-EE-HHHHHT---SEE-EEEE-SEEEEEEESSHHHHHHHHHTT--EEEEESS--GGGHHHHHHSSEEEESS--TTSHHHHHHHHTT-EEEE--TT-EEETTTTEEEETTEEE-TTSEEEEETTTTEEESS---EEPPP--THHHHHHHHHHHH--S---EE-SSHHHHHHHHHTT--SEEE--GGGGG-STTTHHHHHHHHH-SSHHHHTT-